Protein AF-0000000076605162 (afdb_homodimer)

Organism: NCBI:txid33932

pLDDT: mean 93.85, std 5.23, range [66.12, 98.81]

Structure (mmCIF, N/CA/C/O backbone):
data_AF-0000000076605162-model_v1
#
loop_
_entity.id
_entity.type
_entity.pdbx_description
1 polymer 'DUF4440 domain-containing protein'
#
loop_
_atom_site.group_PDB
_atom_site.id
_atom_site.type_symbol
_atom_site.label_atom_id
_atom_site.label_alt_id
_atom_site.label_comp_id
_atom_site.label_asym_id
_atom_site.label_entity_id
_atom_site.label_seq_id
_atom_site.pdbx_PDB_ins_code
_atom_site.Cartn_x
_atom_site.Cartn_y
_atom_site.Cartn_z
_atom_site.occupancy
_atom_site.B_iso_or_equiv
_atom_site.auth_seq_id
_atom_site.auth_comp_id
_atom_site.auth_asym_id
_atom_site.auth_atom_id
_atom_site.pdbx_PDB_model_num
ATOM 1 N N . MET A 1 1 ? 22.234 1.135 -16.234 1 66.12 1 MET A N 1
ATOM 2 C CA . MET A 1 1 ? 20.984 1.744 -16.656 1 66.12 1 MET A CA 1
ATOM 3 C C . MET A 1 1 ? 20.219 0.827 -17.609 1 66.12 1 MET A C 1
ATOM 5 O O . MET A 1 1 ? 19.047 0.53 -17.391 1 66.12 1 MET A O 1
ATOM 9 N N . LEU A 1 2 ? 20.922 0.224 -18.578 1 72.12 2 LEU A N 1
ATOM 10 C CA . LEU A 1 2 ? 20.297 -0.665 -19.547 1 72.12 2 LEU A CA 1
ATOM 11 C C . LEU A 1 2 ? 19.875 -1.98 -18.906 1 72.12 2 LEU A C 1
ATOM 13 O O . LEU A 1 2 ? 18.797 -2.492 -19.172 1 72.12 2 LEU A O 1
ATOM 17 N N . GLU A 1 3 ? 20.688 -2.422 -17.984 1 83.38 3 GLU A N 1
ATOM 18 C CA . GLU A 1 3 ? 20.406 -3.684 -17.312 1 83.38 3 GLU A CA 1
ATOM 19 C C . GLU A 1 3 ? 19.156 -3.57 -16.438 1 83.38 3 GLU A C 1
ATOM 21 O O . GLU A 1 3 ? 18.312 -4.469 -16.438 1 83.38 3 GLU A O 1
ATOM 26 N N . LEU A 1 4 ? 19.062 -2.516 -15.734 1 84.25 4 LEU A N 1
ATOM 27 C CA . LEU A 1 4 ? 17.906 -2.311 -14.883 1 84.25 4 LEU A CA 1
ATOM 28 C C . LEU A 1 4 ? 16.641 -2.143 -15.711 1 84.25 4 LEU A C 1
ATOM 30 O O . LEU A 1 4 ? 15.57 -2.625 -15.328 1 84.25 4 LEU A O 1
ATOM 34 N N . GLN A 1 5 ? 16.734 -1.513 -16.828 1 85.94 5 GLN A N 1
ATOM 35 C CA . GLN A 1 5 ? 15.578 -1.338 -17.703 1 85.94 5 GLN A CA 1
ATOM 36 C C . GLN A 1 5 ? 15.117 -2.674 -18.281 1 85.94 5 GLN A C 1
ATOM 38 O O . GLN A 1 5 ? 13.922 -2.93 -18.391 1 85.94 5 GLN A O 1
ATOM 43 N N . ASN A 1 6 ? 16.094 -3.404 -18.688 1 91.94 6 ASN A N 1
ATOM 44 C CA . ASN A 1 6 ? 15.773 -4.734 -19.188 1 91.94 6 ASN A CA 1
ATOM 45 C C . ASN A 1 6 ? 15.125 -5.594 -18.109 1 91.94 6 ASN A C 1
ATOM 47 O O . ASN A 1 6 ? 14.18 -6.34 -18.375 1 91.94 6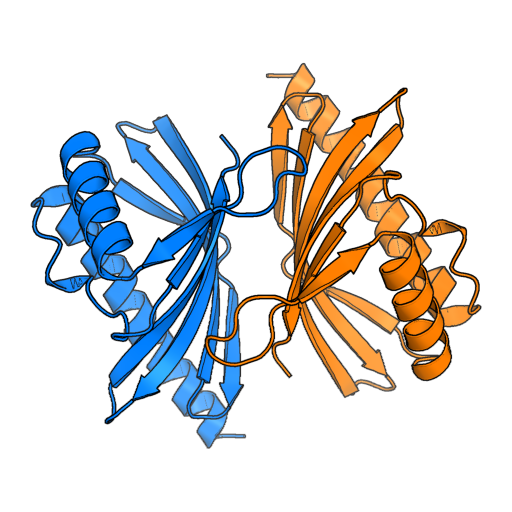 ASN A O 1
ATOM 51 N N . ARG A 1 7 ? 15.664 -5.539 -16.938 1 94.94 7 ARG A N 1
ATOM 52 C CA . ARG A 1 7 ? 15.109 -6.289 -15.812 1 94.94 7 ARG A CA 1
ATOM 53 C C . ARG A 1 7 ? 13.688 -5.84 -15.508 1 94.94 7 ARG A C 1
ATOM 55 O O . ARG A 1 7 ? 12.82 -6.664 -15.195 1 94.94 7 ARG A O 1
ATOM 62 N N . LEU A 1 8 ? 13.453 -4.539 -15.578 1 95.94 8 LEU A N 1
ATOM 63 C CA . LEU A 1 8 ? 12.109 -4.008 -15.375 1 95.94 8 LEU A CA 1
ATOM 64 C C . LEU A 1 8 ? 11.141 -4.562 -16.406 1 95.94 8 LEU A C 1
ATOM 66 O O . LEU A 1 8 ? 10.016 -4.941 -16.078 1 95.94 8 LEU A O 1
ATOM 70 N N . TYR A 1 9 ? 11.562 -4.57 -17.625 1 96.44 9 TYR A N 1
ATOM 71 C CA . TYR A 1 9 ? 10.734 -5.117 -18.703 1 96.44 9 TYR A CA 1
ATOM 72 C C . TYR A 1 9 ? 10.406 -6.582 -18.438 1 96.44 9 TYR A C 1
ATOM 74 O O . TYR A 1 9 ? 9.25 -6.996 -18.562 1 96.44 9 TYR A O 1
ATOM 82 N N . GLU A 1 10 ? 11.398 -7.316 -18.109 1 96.75 10 GLU A N 1
ATOM 83 C CA . GLU A 1 10 ? 11.219 -8.734 -17.828 1 96.75 10 GLU A CA 1
ATOM 84 C C . GLU A 1 10 ? 10.258 -8.953 -16.656 1 96.75 10 GLU A C 1
ATOM 86 O O . GLU A 1 10 ? 9.367 -9.805 -16.734 1 96.75 10 GLU A O 1
ATOM 91 N N . PHE A 1 11 ? 10.469 -8.258 -15.648 1 98.12 11 PHE A N 1
ATOM 92 C CA . PHE A 1 11 ? 9.578 -8.367 -14.492 1 98.12 11 PHE A CA 1
ATOM 93 C C . PHE A 1 11 ? 8.148 -8.008 -14.867 1 98.12 11 PHE A C 1
ATOM 95 O O . PHE A 1 11 ? 7.207 -8.688 -14.469 1 98.12 11 PHE A O 1
ATOM 102 N N . THR A 1 12 ? 7.977 -6.914 -15.578 1 98.25 12 THR A N 1
ATOM 103 C CA . THR A 1 12 ? 6.648 -6.457 -15.977 1 98.25 12 THR A CA 1
ATOM 104 C C . THR A 1 12 ? 5.926 -7.527 -16.781 1 98.25 12 THR A C 1
ATOM 106 O O . THR A 1 12 ? 4.742 -7.793 -16.562 1 98.25 12 THR A O 1
ATOM 109 N N . LYS A 1 13 ? 6.633 -8.117 -17.656 1 97.88 13 LYS A N 1
ATOM 110 C CA . LYS A 1 13 ? 6.055 -9.188 -18.469 1 97.88 13 LYS A CA 1
ATOM 111 C C . LYS A 1 13 ? 5.629 -10.359 -17.594 1 97.88 13 LYS A C 1
ATOM 113 O O . LYS A 1 13 ? 4.531 -10.898 -17.75 1 97.88 13 LYS A O 1
ATOM 118 N N . MET A 1 14 ? 6.527 -10.734 -16.766 1 97.81 14 MET A N 1
ATOM 119 C CA . MET A 1 14 ? 6.219 -11.82 -15.836 1 97.81 14 MET A CA 1
ATOM 120 C C . MET A 1 14 ? 4.988 -11.492 -15 1 97.81 14 MET A C 1
ATOM 122 O O . MET A 1 14 ? 4.109 -12.336 -14.812 1 97.81 14 MET A O 1
ATOM 126 N N . HIS A 1 15 ? 4.93 -10.305 -14.461 1 98.31 15 HIS A N 1
ATOM 127 C CA . HIS A 1 15 ? 3.809 -9.898 -13.617 1 98.31 15 HIS A CA 1
ATOM 128 C C . HIS A 1 15 ? 2.512 -9.859 -14.414 1 98.31 15 HIS A C 1
ATOM 130 O O . HIS A 1 15 ? 1.441 -10.172 -13.891 1 98.31 15 HIS A O 1
ATOM 136 N N . ASP A 1 16 ? 2.568 -9.422 -15.719 1 97.88 16 ASP A N 1
ATOM 137 C CA . ASP A 1 16 ? 1.407 -9.5 -16.594 1 97.88 16 ASP A CA 1
ATOM 138 C C . ASP A 1 16 ? 0.889 -10.938 -16.688 1 97.88 16 ASP A C 1
ATOM 140 O O . ASP A 1 16 ? -0.321 -11.164 -16.641 1 97.88 16 ASP A O 1
ATOM 144 N N . GLU A 1 17 ? 1.786 -11.797 -16.859 1 97.19 17 GLU A N 1
ATOM 145 C CA . GLU A 1 17 ? 1.422 -13.211 -16.906 1 97.19 17 GLU A CA 1
ATOM 146 C C . GLU A 1 17 ? 0.78 -13.672 -15.602 1 97.19 17 GLU A C 1
ATOM 148 O O . GLU A 1 17 ? -0.184 -14.438 -15.617 1 97.19 17 GLU A O 1
ATOM 153 N N . PHE A 1 18 ? 1.33 -13.258 -14.547 1 96.81 18 PHE A N 1
ATOM 154 C CA . PHE A 1 18 ? 0.788 -13.57 -13.227 1 96.81 18 PHE A CA 1
ATOM 155 C C . PHE A 1 18 ? -0.655 -13.094 -13.109 1 96.81 18 PHE A C 1
ATOM 157 O O . PHE A 1 18 ? -1.514 -13.82 -12.602 1 96.81 18 PHE A O 1
ATOM 164 N N . ILE A 1 19 ? -0.969 -11.914 -13.547 1 95.88 19 ILE A N 1
ATOM 165 C CA . ILE A 1 19 ? -2.316 -11.352 -13.539 1 95.88 19 ILE A CA 1
ATOM 166 C C . ILE A 1 19 ? -3.234 -12.211 -14.406 1 95.88 19 ILE A C 1
ATOM 168 O O . ILE A 1 19 ? -4.371 -12.5 -14.023 1 95.88 19 ILE A O 1
ATOM 172 N N . SER A 1 20 ? -2.725 -12.586 -15.562 1 94.94 20 SER A N 1
ATOM 173 C CA . SER A 1 20 ? -3.496 -13.469 -16.422 1 94.94 20 SER A CA 1
ATOM 174 C C . SER A 1 20 ? -3.793 -14.797 -15.742 1 94.94 20 SER A C 1
ATOM 176 O O . SER A 1 20 ? -4.902 -15.328 -15.852 1 94.94 20 SER A O 1
ATOM 178 N N . ASP A 1 21 ? -2.797 -15.328 -15.031 1 94.94 21 ASP A N 1
ATOM 179 C CA . ASP A 1 21 ? -2.963 -16.562 -14.289 1 94.94 21 ASP A CA 1
ATOM 180 C C . ASP A 1 21 ? -4.062 -16.438 -13.242 1 94.94 21 ASP A C 1
ATOM 182 O O . ASP A 1 21 ? -4.801 -17.391 -12.984 1 94.94 21 ASP A O 1
ATOM 186 N N . TRP A 1 22 ? -4.191 -15.312 -12.594 1 93.56 22 TRP A N 1
ATOM 187 C CA . TRP A 1 22 ? -5.25 -15.086 -11.609 1 93.56 22 TRP A CA 1
ATOM 188 C C . TRP A 1 22 ? -6.625 -15.164 -12.258 1 93.56 22 TRP A C 1
ATOM 190 O O . TRP A 1 22 ? -7.562 -15.727 -11.68 1 93.56 22 TRP A O 1
ATOM 200 N N . ASN A 1 23 ? -6.746 -14.594 -13.398 1 91.19 23 ASN A N 1
ATOM 201 C CA . ASN A 1 23 ? -8.016 -14.672 -14.109 1 91.19 23 ASN A CA 1
ATOM 202 C C . ASN A 1 23 ? -8.391 -16.109 -14.438 1 91.19 23 ASN A C 1
ATOM 204 O O . ASN A 1 23 ? -9.547 -16.5 -14.32 1 91.19 23 ASN A O 1
ATOM 208 N N . ASP A 1 24 ? -7.438 -16.828 -14.875 1 92.44 24 ASP A N 1
ATOM 209 C CA . ASP A 1 24 ? -7.66 -18.25 -15.141 1 92.44 24 ASP A CA 1
ATOM 210 C C . ASP A 1 24 ? -8.086 -18.984 -13.875 1 92.44 24 ASP A C 1
ATOM 212 O O . ASP A 1 24 ? -8.984 -19.828 -13.906 1 92.44 24 ASP A O 1
ATOM 216 N N . ALA A 1 25 ? -7.43 -18.719 -12.75 1 92.44 25 ALA A N 1
ATOM 217 C CA . ALA A 1 25 ? -7.758 -19.328 -11.469 1 92.44 25 ALA A CA 1
ATOM 218 C C . ALA A 1 25 ? -9.195 -19.016 -11.062 1 92.44 25 ALA A C 1
ATOM 220 O O . ALA A 1 25 ? -9.914 -19.906 -10.594 1 92.44 25 ALA A O 1
ATOM 221 N N . MET A 1 26 ? -9.633 -17.766 -11.258 1 90.94 26 MET A N 1
ATOM 222 C CA . MET A 1 26 ? -10.977 -17.328 -10.891 1 90.94 26 MET A CA 1
ATOM 223 C C . MET A 1 26 ? -12.023 -18.047 -11.727 1 90.94 26 MET A C 1
ATOM 225 O O . MET A 1 26 ? -13.141 -18.281 -11.258 1 90.94 26 MET A O 1
ATOM 229 N N . SER A 1 27 ? -11.672 -18.406 -12.953 1 89.56 27 SER A N 1
ATOM 230 C CA . SER A 1 27 ? -12.617 -19.047 -13.859 1 89.56 27 SER A CA 1
ATOM 231 C C . SER A 1 27 ? -12.656 -20.547 -13.641 1 89.56 27 SER A C 1
ATOM 233 O O . SER A 1 27 ? -13.727 -21.172 -13.719 1 89.56 27 SER A O 1
ATOM 235 N N . SER A 1 28 ? -11.594 -21.156 -13.328 1 89.5 28 SER A N 1
ATOM 236 C CA . SER A 1 28 ? -11.492 -22.609 -13.297 1 89.5 28 SER A CA 1
ATOM 237 C C . SER A 1 28 ? -11.586 -23.141 -11.867 1 89.5 28 SER A C 1
ATOM 239 O O . SER A 1 28 ? -11.859 -24.328 -11.648 1 89.5 28 SER A O 1
ATOM 241 N N . GLY A 1 29 ? -11.172 -22.312 -10.93 1 89.12 29 GLY A N 1
ATOM 242 C CA . GLY A 1 29 ? -11.078 -22.734 -9.539 1 89.12 29 GLY A CA 1
ATOM 243 C C . GLY A 1 29 ? -9.727 -23.328 -9.188 1 89.12 29 GLY A C 1
ATOM 244 O O . GLY A 1 29 ? -9.438 -23.578 -8.016 1 89.12 29 GLY A O 1
ATOM 245 N N . ASP A 1 30 ? -8.867 -23.516 -10.156 1 90.81 30 ASP A N 1
ATOM 246 C CA . ASP A 1 30 ? -7.527 -24.062 -9.945 1 90.81 30 ASP A CA 1
ATOM 247 C C . ASP A 1 30 ? -6.527 -22.969 -9.625 1 90.81 30 ASP A C 1
ATOM 249 O O . ASP A 1 30 ? -6.199 -22.141 -10.484 1 90.81 30 ASP A O 1
ATOM 253 N N . THR A 1 31 ? -5.961 -22.984 -8.406 1 91.31 31 THR A N 1
ATOM 254 C CA . THR A 1 31 ? -5.098 -21.891 -7.961 1 91.31 31 THR A CA 1
ATOM 255 C C . THR A 1 31 ? -3.627 -22.281 -8.094 1 91.31 31 THR A C 1
ATOM 257 O O . THR A 1 31 ? -2.742 -21.547 -7.648 1 91.31 31 THR A O 1
ATOM 260 N N . SER A 1 32 ? -3.266 -23.359 -8.734 1 91 32 SER A N 1
ATOM 261 C CA . SER A 1 32 ? -1.9 -23.875 -8.789 1 91 32 SER A CA 1
ATOM 262 C C . SER A 1 32 ? -0.963 -22.891 -9.469 1 91 32 SER A C 1
ATOM 264 O O . SER A 1 32 ? 0.176 -22.703 -9.039 1 91 32 SER A O 1
ATOM 266 N N . SER A 1 33 ? -1.415 -22.219 -10.445 1 90.88 33 SER A N 1
ATOM 267 C CA . SER A 1 33 ? -0.576 -21.344 -11.266 1 90.88 33 SER A CA 1
ATOM 268 C C . SER A 1 33 ? -0.268 -20.031 -10.555 1 90.88 33 SER A C 1
ATOM 270 O O . SER A 1 33 ? 0.628 -19.297 -10.961 1 90.88 33 SER A O 1
ATOM 272 N N . VAL A 1 34 ? -1.012 -19.703 -9.469 1 92.75 34 VAL A N 1
ATOM 273 C CA . VAL A 1 34 ? -0.813 -18.406 -8.812 1 92.75 34 VAL A CA 1
ATOM 274 C C . VAL A 1 34 ? -0.052 -18.609 -7.504 1 92.75 34 VAL A C 1
ATOM 276 O O . VAL A 1 34 ? 0.24 -17.641 -6.801 1 92.75 34 VAL A O 1
ATOM 279 N N . ASP A 1 35 ? 0.261 -19.859 -7.234 1 94.12 35 ASP A N 1
ATOM 280 C CA . ASP A 1 35 ? 1.135 -20.141 -6.094 1 94.12 35 ASP A CA 1
ATOM 281 C C . ASP A 1 35 ? 2.588 -19.797 -6.426 1 94.12 35 ASP A C 1
ATOM 283 O O . ASP A 1 35 ? 3.357 -20.672 -6.828 1 94.12 35 ASP A O 1
ATOM 287 N N . ARG A 1 36 ? 2.936 -18.562 -6.156 1 95.56 36 ARG A N 1
ATOM 288 C CA . ARG A 1 36 ? 4.289 -18.062 -6.395 1 95.56 36 ARG A CA 1
ATOM 289 C C . ARG A 1 36 ? 4.879 -17.453 -5.125 1 95.56 36 ARG A C 1
ATOM 291 O O . ARG A 1 36 ? 5.551 -16.422 -5.18 1 95.56 36 ARG A O 1
ATOM 298 N N . MET A 1 37 ? 4.594 -18.016 -4.047 1 96.62 37 MET A N 1
ATOM 299 C CA . MET A 1 37 ? 5.047 -17.516 -2.752 1 96.62 37 MET A CA 1
ATOM 300 C C . MET A 1 37 ? 6.246 -18.312 -2.248 1 96.62 37 MET A C 1
ATOM 302 O O . MET A 1 37 ? 6.32 -19.516 -2.447 1 96.62 37 MET A O 1
ATOM 306 N N . THR A 1 38 ? 7.164 -17.625 -1.597 1 97.19 38 THR A N 1
ATOM 307 C CA . THR A 1 38 ? 8.242 -18.328 -0.909 1 97.19 38 THR A CA 1
ATOM 308 C C . THR A 1 38 ? 7.715 -19.078 0.301 1 97.19 38 THR A C 1
ATOM 310 O O . THR A 1 38 ? 6.594 -18.844 0.752 1 97.19 38 THR A O 1
ATOM 313 N N . GLU A 1 39 ? 8.5 -20 0.785 1 95.69 39 GLU A N 1
ATOM 314 C CA . GLU A 1 39 ? 8.062 -20.812 1.919 1 95.69 39 GLU A CA 1
ATOM 315 C C . GLU A 1 39 ? 7.852 -19.953 3.162 1 95.69 39 GLU A C 1
ATOM 317 O O . GLU A 1 39 ? 6.965 -20.234 3.971 1 95.69 39 GLU A O 1
ATOM 322 N N . ASP A 1 40 ? 8.688 -18.938 3.342 1 96.12 40 ASP A N 1
ATOM 323 C CA . ASP A 1 40 ? 8.609 -18.078 4.512 1 96.12 40 ASP A CA 1
ATOM 324 C C . ASP A 1 40 ? 7.738 -16.844 4.227 1 96.12 40 ASP A C 1
ATOM 326 O O . ASP A 1 40 ? 7.746 -15.883 4.996 1 96.12 40 ASP A O 1
ATOM 330 N N . TYR A 1 41 ? 7.031 -16.906 3.104 1 97 41 TYR A N 1
ATOM 331 C CA . TYR A 1 41 ? 6.066 -15.867 2.746 1 97 41 TYR A CA 1
ATOM 332 C C . TYR A 1 41 ? 5.105 -15.594 3.898 1 97 41 TYR A C 1
ATOM 334 O O . TYR A 1 41 ? 4.691 -16.516 4.598 1 97 41 TYR A O 1
ATOM 342 N N . TYR A 1 42 ? 4.707 -14.258 4.02 1 97.88 42 TYR A N 1
ATOM 343 C CA . TYR A 1 42 ? 3.523 -13.938 4.812 1 97.88 42 TYR A CA 1
ATOM 344 C C . TYR A 1 42 ? 2.768 -12.758 4.211 1 97.88 42 TYR A C 1
ATOM 346 O O . TYR A 1 42 ? 3.314 -12.016 3.395 1 97.88 42 TYR A O 1
ATOM 354 N N . VAL A 1 43 ? 1.574 -12.68 4.594 1 97.56 43 VAL A N 1
ATOM 355 C CA . VAL A 1 43 ? 0.781 -11.508 4.246 1 97.56 43 VAL A CA 1
ATOM 356 C C . VAL A 1 43 ? 0.349 -10.781 5.516 1 97.56 43 VAL A C 1
ATOM 358 O O . VAL A 1 43 ? -0.047 -11.414 6.496 1 97.56 43 VAL A O 1
ATOM 361 N N . ALA A 1 44 ? 0.597 -9.484 5.582 1 97.75 44 ALA A N 1
ATOM 362 C CA . ALA A 1 44 ? 0.021 -8.609 6.598 1 97.75 44 ALA A CA 1
ATOM 363 C C . ALA A 1 44 ? -1.34 -8.078 6.156 1 97.75 44 ALA A C 1
ATOM 365 O O . ALA A 1 44 ? -1.428 -7.281 5.219 1 97.75 44 ALA A O 1
ATOM 366 N N . PHE A 1 45 ? -2.35 -8.523 6.848 1 97.19 45 PHE A N 1
ATOM 367 C CA . PHE A 1 45 ? -3.719 -8.156 6.508 1 97.19 45 PHE A CA 1
ATOM 368 C C . PHE A 1 45 ? -4.254 -7.113 7.48 1 97.19 45 PHE A C 1
ATOM 370 O O . PHE A 1 45 ? -4.473 -7.406 8.656 1 97.19 45 PHE A O 1
ATOM 377 N N . PHE A 1 46 ? -4.469 -5.914 6.828 1 96.56 46 PHE A N 1
ATOM 378 C CA . PHE A 1 46 ? -4.977 -4.82 7.652 1 96.56 46 PHE A CA 1
ATOM 379 C C . PHE A 1 46 ? -6.492 -4.734 7.562 1 96.56 46 PHE A C 1
ATOM 381 O O . PHE A 1 46 ? -7.074 -5.012 6.512 1 96.56 46 PHE A O 1
ATOM 388 N N . ASN A 1 47 ? -7.121 -4.531 8.656 1 86.81 47 ASN A N 1
ATOM 389 C CA . ASN A 1 47 ? -8.555 -4.25 8.688 1 86.81 47 ASN A CA 1
ATOM 390 C C . ASN A 1 47 ? -8.828 -2.768 8.914 1 86.81 47 ASN A C 1
ATOM 392 O O . ASN A 1 47 ? -7.902 -1.981 9.117 1 86.81 47 ASN A O 1
ATOM 396 N N . SER A 1 48 ? -10.078 -2.424 8.758 1 79.19 48 SER A N 1
ATOM 397 C CA . SER A 1 48 ? -10.422 -1.02 8.969 1 79.19 48 SER A CA 1
ATOM 398 C C . SER A 1 48 ? -10.094 -0.579 10.391 1 79.19 48 SER A C 1
ATOM 400 O O . SER A 1 48 ? -10.008 -1.409 11.297 1 79.19 48 SER A O 1
ATOM 402 N N . GLY A 1 49 ? -9.734 0.667 10.492 1 81.88 49 GLY A N 1
ATOM 403 C CA . GLY A 1 49 ? -9.43 1.226 11.797 1 81.88 49 GLY A CA 1
ATOM 404 C C . GLY A 1 49 ? -7.953 1.187 12.141 1 81.88 49 GLY A C 1
ATOM 405 O O . GLY A 1 49 ? -7.102 1.331 11.258 1 81.88 49 GLY A O 1
ATOM 406 N N . ASN A 1 50 ? -7.633 1.093 13.422 1 84.44 50 ASN A N 1
ATOM 407 C CA . ASN A 1 50 ? -6.23 1.17 13.82 1 84.44 50 ASN A CA 1
ATOM 408 C C . ASN A 1 50 ? -5.758 -0.134 14.453 1 84.44 50 ASN A C 1
ATOM 410 O O . ASN A 1 50 ? -4.785 -0.142 15.211 1 84.44 50 ASN A O 1
ATOM 414 N N . ASP A 1 51 ? -6.418 -1.196 14.125 1 91.69 51 ASP A N 1
ATOM 415 C CA . ASP A 1 51 ? -5.91 -2.484 14.586 1 91.69 51 ASP A CA 1
ATOM 416 C C . ASP A 1 51 ? -4.633 -2.871 13.852 1 91.69 51 ASP A C 1
ATOM 418 O O . ASP A 1 51 ? -4.492 -2.596 12.656 1 91.69 51 ASP A O 1
ATOM 422 N N . LYS A 1 52 ? -3.713 -3.482 14.656 1 95.44 52 LYS A N 1
ATOM 423 C CA . LYS A 1 52 ? -2.541 -4.051 14 1 95.44 52 LYS A CA 1
ATOM 424 C C . LYS A 1 52 ? -2.934 -5.195 13.07 1 95.44 52 LYS A C 1
ATOM 426 O O . LYS A 1 52 ? -3.961 -5.844 13.273 1 95.44 52 LYS A O 1
ATOM 431 N N . PRO A 1 53 ? -2.115 -5.379 12.07 1 96.56 53 PRO A N 1
ATOM 432 C CA . PRO A 1 53 ? -2.496 -6.387 11.086 1 96.56 53 PRO A CA 1
ATOM 433 C C . PRO A 1 53 ? -2.461 -7.809 11.648 1 96.56 53 PRO A C 1
ATOM 435 O O . PRO A 1 53 ? -1.694 -8.094 12.57 1 96.56 53 PRO A O 1
ATOM 438 N N . THR A 1 54 ? -3.34 -8.664 11.062 1 96.81 54 THR A N 1
ATOM 439 C CA . THR A 1 54 ? -3.199 -10.109 11.211 1 96.81 54 THR A CA 1
ATOM 440 C C . THR A 1 54 ? -2.213 -10.664 10.188 1 96.81 54 THR A C 1
ATOM 442 O O . THR A 1 54 ? -2.236 -10.273 9.016 1 96.81 54 THR A O 1
ATOM 445 N N . PHE A 1 55 ? -1.381 -11.523 10.664 1 97.56 55 PHE A N 1
ATOM 446 C CA . PHE A 1 55 ? -0.418 -12.148 9.766 1 97.56 55 PHE A CA 1
ATOM 447 C C . PHE A 1 55 ? -0.853 -13.562 9.406 1 97.56 55 PHE A C 1
ATOM 449 O O . PHE A 1 55 ? -1.233 -14.344 10.281 1 97.56 55 PHE A O 1
ATOM 456 N N . PHE A 1 56 ? -0.824 -13.844 8.125 1 97.69 56 PHE A N 1
ATOM 457 C CA . PHE A 1 56 ? -1.104 -15.195 7.656 1 97.69 56 PHE A CA 1
ATOM 458 C C . PHE A 1 56 ? 0.122 -15.797 6.984 1 97.69 56 PHE A C 1
ATOM 460 O O . PHE A 1 56 ? 0.814 -15.125 6.219 1 97.69 56 PHE A O 1
ATOM 467 N N . THR A 1 57 ? 0.338 -17.062 7.293 1 97.69 57 THR A N 1
ATOM 468 C CA . THR A 1 57 ? 1.425 -17.797 6.664 1 97.69 57 THR A CA 1
ATOM 469 C C . THR A 1 57 ? 1.068 -18.172 5.227 1 97.69 57 THR A C 1
ATOM 471 O O . THR A 1 57 ? -0.068 -17.969 4.793 1 97.69 57 THR A O 1
ATOM 474 N N . LYS A 1 58 ? 2.137 -18.672 4.539 1 97.12 58 LYS A N 1
ATOM 475 C CA . LYS A 1 58 ? 1.901 -19.172 3.188 1 97.12 58 LYS A CA 1
ATOM 476 C C . LYS A 1 58 ? 0.731 -20.141 3.154 1 97.12 58 LYS A C 1
ATOM 478 O O . LYS A 1 58 ? -0.191 -20 2.35 1 97.12 58 LYS A O 1
ATOM 483 N N . LYS A 1 59 ? 0.757 -21.141 3.988 1 96.56 59 LYS A N 1
ATOM 484 C CA . LYS A 1 59 ? -0.276 -22.172 4.008 1 96.56 59 LYS A CA 1
ATOM 485 C C . LYS A 1 59 ? -1.655 -21.562 4.246 1 96.56 59 LYS A C 1
ATOM 487 O O . LYS A 1 59 ? -2.617 -21.891 3.555 1 96.56 59 LYS A O 1
ATOM 492 N N . GLU A 1 60 ? -1.746 -20.672 5.203 1 96.75 60 GLU A N 1
ATOM 493 C CA . GLU A 1 60 ? -3.012 -20.016 5.516 1 96.75 60 GLU A CA 1
ATOM 494 C C . GLU A 1 60 ? -3.49 -19.156 4.355 1 96.75 60 GLU A C 1
ATOM 496 O O . GLU A 1 60 ? -4.684 -19.109 4.055 1 96.75 60 GLU A O 1
ATOM 501 N N . ALA A 1 61 ? -2.568 -18.484 3.76 1 95.25 61 ALA A N 1
ATOM 502 C CA . ALA A 1 61 ? -2.902 -17.625 2.619 1 95.25 61 ALA A CA 1
ATOM 503 C C . ALA A 1 61 ? -3.416 -18.469 1.446 1 95.25 61 ALA A C 1
ATOM 505 O O . ALA A 1 61 ? -4.387 -18.078 0.789 1 95.25 61 ALA A O 1
ATOM 506 N N . LEU A 1 62 ? -2.723 -19.547 1.162 1 94.81 62 LEU A N 1
ATOM 507 C CA . LEU A 1 62 ? -3.154 -20.438 0.088 1 94.81 62 LEU A CA 1
ATOM 508 C C . LEU A 1 62 ? -4.566 -20.953 0.344 1 94.81 62 LEU A C 1
ATOM 510 O O . LEU A 1 62 ? -5.402 -20.969 -0.561 1 94.81 62 LEU A O 1
ATOM 514 N N . ASN A 1 63 ? -4.82 -21.344 1.558 1 94.5 63 ASN A N 1
ATOM 515 C CA . ASN A 1 63 ? -6.156 -21.797 1.927 1 94.5 63 ASN A CA 1
ATOM 516 C C . ASN A 1 63 ? -7.195 -20.688 1.729 1 94.5 63 ASN A C 1
ATOM 518 O O . ASN A 1 63 ? -8.273 -20.938 1.188 1 94.5 63 ASN A O 1
ATOM 522 N N . GLY A 1 64 ? -6.863 -19.5 2.236 1 92.31 64 GLY A N 1
ATOM 523 C CA . GLY A 1 64 ? -7.754 -18.359 2.049 1 92.31 64 GLY A CA 1
ATOM 524 C C . GLY A 1 64 ? -8.016 -18.047 0.589 1 92.31 64 GLY A C 1
ATOM 525 O O . GLY A 1 64 ? -9.148 -17.734 0.211 1 92.31 64 GLY A O 1
ATOM 526 N N . MET A 1 65 ? -6.973 -18.109 -0.185 1 90.69 65 MET A N 1
ATOM 527 C CA . MET A 1 65 ? -7.082 -17.875 -1.62 1 90.69 65 MET A CA 1
ATOM 528 C C . MET A 1 65 ? -8 -18.891 -2.277 1 90.69 65 MET A C 1
ATOM 530 O O . MET A 1 65 ? -8.875 -18.531 -3.066 1 90.69 65 MET A O 1
ATOM 534 N N . GLU A 1 66 ? -7.781 -20.109 -1.969 1 91.62 66 GLU A N 1
ATOM 535 C CA . GLU A 1 66 ? -8.609 -21.172 -2.531 1 91.62 66 GLU A CA 1
ATOM 536 C C . GLU A 1 66 ? -10.078 -20.984 -2.168 1 91.62 66 GLU A C 1
ATOM 538 O O . GLU A 1 66 ? -10.953 -21.125 -3.023 1 91.62 66 GLU A O 1
ATOM 543 N N . GLN A 1 67 ? -10.32 -20.672 -0.954 1 90.56 67 GLN A N 1
ATOM 544 C CA . GLN A 1 67 ? -11.68 -20.422 -0.496 1 90.56 67 GLN A CA 1
ATOM 545 C C . GLN A 1 67 ? -12.297 -19.234 -1.217 1 90.56 67 GLN A C 1
ATOM 547 O O . GLN A 1 67 ? -13.461 -19.281 -1.624 1 90.56 67 GLN A O 1
ATOM 552 N N . SER A 1 68 ? -11.516 -18.172 -1.355 1 88.44 68 SER A N 1
ATOM 553 C CA . SER A 1 68 ? -11.992 -16.969 -2.027 1 88.44 68 SER A CA 1
ATOM 554 C C . SER A 1 68 ? -12.344 -17.25 -3.484 1 88.44 68 SER A C 1
ATOM 556 O O . SER A 1 68 ? -13.398 -16.828 -3.967 1 88.44 68 SER A O 1
ATOM 558 N N . VAL A 1 69 ? -11.492 -17.953 -4.129 1 89.69 69 VAL A N 1
ATOM 559 C CA . VAL A 1 69 ? -11.703 -18.281 -5.535 1 89.69 69 VAL A CA 1
ATOM 560 C C . VAL A 1 69 ? -12.969 -19.125 -5.68 1 89.69 69 VAL A C 1
ATOM 562 O O . VAL A 1 69 ? -13.766 -18.906 -6.594 1 89.69 69 VAL A O 1
ATOM 565 N N . LYS A 1 70 ? -13.18 -20.062 -4.762 1 87.88 70 LYS A N 1
ATOM 566 C CA . LYS A 1 70 ? -14.375 -20.891 -4.797 1 87.88 70 LYS A CA 1
ATOM 567 C C . LYS A 1 70 ? -15.625 -20.078 -4.523 1 87.88 70 LYS A C 1
ATOM 569 O O . LYS A 1 70 ? -16.672 -20.281 -5.152 1 87.88 70 LYS A O 1
ATOM 574 N N . HIS A 1 71 ? -15.5 -19.109 -3.613 1 88.06 71 HIS A N 1
ATOM 575 C CA . HIS A 1 71 ? -16.625 -18.281 -3.236 1 88.06 71 HIS A CA 1
ATOM 576 C C . HIS A 1 71 ? -17.016 -17.328 -4.367 1 88.06 71 HIS A C 1
ATOM 578 O O . HIS A 1 71 ? -18.188 -17.016 -4.551 1 88.06 71 HIS A O 1
ATOM 584 N N . PHE A 1 72 ? -16.016 -16.875 -5.121 1 87.56 72 PHE A N 1
ATOM 585 C CA . PHE A 1 72 ? -16.234 -15.867 -6.148 1 87.56 72 PHE A CA 1
ATOM 586 C C . PHE A 1 72 ? -16.125 -16.484 -7.539 1 87.56 72 PHE A C 1
ATOM 588 O O . PHE A 1 72 ? -15.672 -15.828 -8.477 1 87.56 72 PHE A O 1
ATOM 595 N N . ILE A 1 73 ? -16.484 -17.797 -7.547 1 83.38 73 ILE A N 1
ATOM 596 C CA . ILE A 1 73 ? -16.391 -18.453 -8.844 1 83.38 73 ILE A CA 1
ATOM 597 C C . ILE A 1 73 ? -17.219 -17.688 -9.875 1 83.38 73 ILE A C 1
ATOM 599 O O . ILE A 1 73 ? -18.344 -17.281 -9.594 1 83.38 73 ILE A O 1
ATOM 603 N N . GLY A 1 74 ? -16.625 -17.422 -10.992 1 84.38 74 GLY A N 1
ATOM 604 C CA . GLY A 1 74 ? -17.281 -16.688 -12.062 1 84.38 74 GLY A CA 1
ATOM 605 C C . GLY A 1 74 ? -17.016 -15.203 -12.039 1 84.38 74 GLY A C 1
ATOM 606 O O . GLY A 1 74 ? -17.312 -14.492 -13 1 84.38 74 GLY A O 1
ATOM 607 N N . ALA A 1 75 ? -16.469 -14.758 -10.891 1 90.38 75 ALA A N 1
ATOM 608 C CA . ALA A 1 75 ? -16.047 -13.367 -10.836 1 90.38 75 ALA A CA 1
ATOM 609 C C . ALA A 1 75 ? -14.688 -13.18 -11.508 1 90.38 75 ALA A C 1
ATOM 611 O O . ALA A 1 75 ? -14.062 -14.156 -11.938 1 90.38 75 ALA A O 1
ATOM 612 N N . ASN A 1 76 ? -14.359 -11.969 -11.711 1 91.5 76 ASN A N 1
ATOM 613 C CA . ASN A 1 76 ? -13.055 -11.625 -12.25 1 91.5 76 ASN A CA 1
ATOM 614 C C . ASN A 1 76 ? -12.273 -10.719 -11.305 1 91.5 76 ASN A C 1
ATOM 616 O O . ASN A 1 76 ? -12.867 -9.945 -10.555 1 91.5 76 ASN A O 1
ATOM 620 N N . LYS A 1 77 ? -10.992 -10.883 -11.383 1 92.88 77 LYS A N 1
ATOM 621 C CA . LYS A 1 77 ? -10.109 -9.961 -10.664 1 92.88 77 LYS A CA 1
ATOM 622 C C . LYS A 1 77 ? -9.578 -8.875 -11.602 1 92.88 77 LYS A C 1
ATOM 624 O O . LYS A 1 77 ? -9.125 -9.172 -12.703 1 92.88 77 LYS A O 1
ATOM 629 N N . ARG A 1 78 ? -9.727 -7.664 -11.172 1 94.31 78 ARG A N 1
ATOM 630 C CA . ARG A 1 78 ? -9.141 -6.535 -11.883 1 94.31 78 ARG A CA 1
ATOM 631 C C . ARG A 1 78 ? -8.031 -5.887 -11.062 1 94.31 78 ARG A C 1
ATOM 633 O O . ARG A 1 78 ? -8.148 -5.754 -9.844 1 94.31 78 ARG A O 1
ATOM 640 N N . PHE A 1 79 ? -7.051 -5.559 -11.719 1 96.62 79 PHE A N 1
ATOM 641 C CA . PHE A 1 79 ? -5.895 -4.898 -11.117 1 96.62 79 P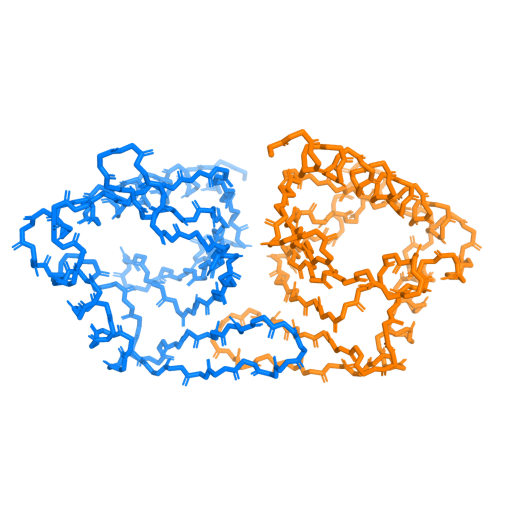HE A CA 1
ATOM 642 C C . PHE A 1 79 ? -5.719 -3.498 -11.688 1 96.62 79 PHE A C 1
ATOM 644 O O . PHE A 1 79 ? -5.344 -3.338 -12.852 1 96.62 79 PHE A O 1
ATOM 651 N N . GLU A 1 80 ? -6.023 -2.467 -10.898 1 97.5 80 GLU A N 1
ATOM 652 C CA . GLU A 1 80 ? -6.008 -1.081 -11.352 1 97.5 80 GLU A CA 1
ATOM 653 C C . GLU A 1 80 ? -4.914 -0.281 -10.656 1 97.5 80 GLU A C 1
ATOM 655 O O . GLU A 1 80 ? -4.449 -0.665 -9.578 1 97.5 80 GLU A O 1
ATOM 660 N N . ASN A 1 81 ? -4.477 0.789 -11.281 1 98.44 81 ASN A N 1
ATOM 661 C CA . ASN A 1 81 ? -3.525 1.736 -10.703 1 98.44 81 ASN A CA 1
ATOM 662 C C . ASN A 1 81 ? -2.215 1.054 -10.328 1 98.44 81 ASN A C 1
ATOM 664 O O . ASN A 1 81 ? -1.676 1.296 -9.242 1 98.44 81 ASN A O 1
ATOM 668 N N . ARG A 1 82 ? -1.755 0.17 -11.164 1 98.69 82 ARG A N 1
ATOM 669 C CA . ARG A 1 82 ? -0.566 -0.634 -10.898 1 98.69 82 ARG A CA 1
ATOM 670 C C . ARG A 1 82 ? 0.698 0.215 -10.977 1 98.69 82 ARG A C 1
ATOM 672 O O . ARG A 1 82 ? 0.864 1.005 -11.914 1 98.69 82 ARG A O 1
ATOM 679 N N . VAL A 1 83 ? 1.527 0.127 -9.969 1 98.56 83 VAL A N 1
ATOM 680 C CA . VAL A 1 83 ? 2.838 0.766 -9.922 1 98.56 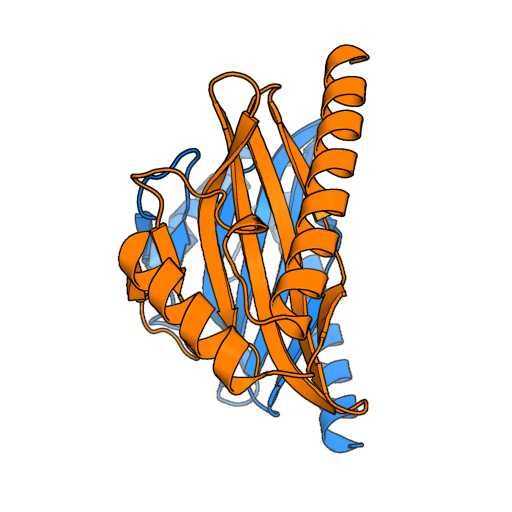83 VAL A CA 1
ATOM 681 C C . VAL A 1 83 ? 3.912 -0.281 -9.633 1 98.56 83 VAL A C 1
ATOM 683 O O . VAL A 1 83 ? 3.846 -0.992 -8.633 1 98.56 83 VAL A O 1
ATOM 686 N N . ILE A 1 84 ? 4.859 -0.397 -10.531 1 98.44 84 ILE A N 1
ATOM 687 C CA . ILE A 1 84 ? 5.957 -1.348 -10.383 1 98.44 84 ILE A CA 1
ATOM 688 C C . ILE A 1 84 ? 7.27 -0.593 -10.18 1 98.44 84 ILE A C 1
ATOM 690 O O . ILE A 1 84 ? 7.594 0.315 -10.953 1 98.44 84 ILE A O 1
ATOM 694 N N . ARG A 1 85 ? 8.023 -0.976 -9.148 1 97.25 85 ARG A N 1
ATOM 695 C CA . ARG A 1 85 ? 9.359 -0.426 -8.914 1 97.25 85 ARG A CA 1
ATOM 696 C C . ARG A 1 85 ? 10.367 -1.535 -8.625 1 97.25 85 ARG A C 1
ATOM 698 O O . ARG A 1 85 ? 10.086 -2.453 -7.852 1 97.25 85 ARG A O 1
ATOM 705 N N . LEU A 1 86 ? 11.5 -1.402 -9.281 1 96 86 LEU A N 1
ATOM 706 C CA . LEU A 1 86 ? 12.602 -2.289 -8.93 1 96 86 LEU A CA 1
ATOM 707 C C . LEU A 1 86 ? 13.406 -1.715 -7.766 1 96 86 LEU A C 1
ATOM 709 O O . LEU A 1 86 ? 13.75 -0.53 -7.766 1 96 86 LEU A O 1
ATOM 713 N N . ARG A 1 87 ? 13.633 -2.559 -6.711 1 94.12 87 ARG A N 1
ATOM 714 C CA . ARG A 1 87 ? 14.617 -2.195 -5.695 1 94.12 87 ARG A CA 1
ATOM 715 C C . ARG A 1 87 ? 16.047 -2.381 -6.223 1 94.12 87 ARG A C 1
ATOM 717 O O . ARG A 1 87 ? 16.922 -1.578 -5.926 1 94.12 87 ARG A O 1
ATOM 724 N N . ASN A 1 88 ? 16.281 -3.396 -6.867 1 93.62 88 ASN A N 1
ATOM 725 C CA . ASN A 1 88 ? 17.516 -3.799 -7.559 1 93.62 88 ASN A CA 1
ATOM 726 C C . ASN A 1 88 ? 17.234 -4.875 -8.602 1 93.62 88 ASN A C 1
ATOM 728 O O . ASN A 1 88 ? 16.094 -5.078 -9 1 93.62 88 ASN A O 1
ATOM 732 N N . ASN A 1 89 ? 18.25 -5.504 -9.062 1 94.31 89 ASN A N 1
ATOM 733 C CA . ASN A 1 89 ? 18.078 -6.465 -10.148 1 94.31 89 ASN A CA 1
ATOM 734 C C . ASN A 1 89 ? 17.391 -7.734 -9.672 1 94.31 89 ASN A C 1
ATOM 736 O O . ASN A 1 89 ? 16.969 -8.562 -10.484 1 94.31 89 ASN A O 1
ATOM 740 N N . GLU A 1 90 ? 17.188 -7.848 -8.375 1 95.44 90 GLU A N 1
ATOM 741 C CA . GLU A 1 90 ? 16.672 -9.117 -7.875 1 95.44 90 GLU A CA 1
ATOM 742 C C . GLU A 1 90 ? 15.461 -8.898 -6.961 1 95.44 90 GLU A C 1
ATOM 744 O O . GLU A 1 90 ? 14.992 -9.836 -6.316 1 95.44 90 GLU A O 1
ATOM 749 N N . ALA A 1 91 ? 15.039 -7.73 -6.836 1 96.12 91 ALA A N 1
ATOM 750 C CA . ALA A 1 91 ? 13.922 -7.426 -5.949 1 96.12 91 ALA A CA 1
ATOM 751 C C . ALA A 1 91 ? 13.023 -6.348 -6.551 1 96.12 91 ALA A C 1
ATOM 753 O O . ALA A 1 91 ? 13.508 -5.379 -7.141 1 96.12 91 ALA A O 1
ATOM 754 N N . ALA A 1 92 ? 11.703 -6.547 -6.453 1 97.06 92 ALA A N 1
ATOM 755 C CA . ALA A 1 92 ? 10.711 -5.598 -6.957 1 97.06 92 ALA A CA 1
ATOM 756 C C . ALA A 1 92 ? 9.555 -5.434 -5.973 1 97.06 92 ALA A C 1
ATOM 758 O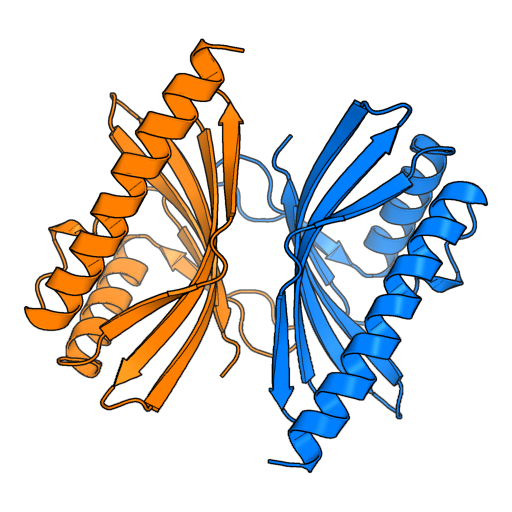 O . ALA A 1 92 ? 9.289 -6.328 -5.168 1 97.06 92 ALA A O 1
ATOM 759 N N . VAL A 1 93 ? 9.008 -4.305 -5.957 1 97.75 93 VAL A N 1
ATOM 760 C CA . VAL A 1 93 ? 7.793 -4.016 -5.203 1 97.75 93 VAL A CA 1
ATOM 761 C C . VAL A 1 93 ? 6.695 -3.545 -6.152 1 97.75 93 VAL A C 1
ATOM 763 O O . VAL A 1 93 ? 6.957 -2.785 -7.086 1 97.75 93 VAL A O 1
ATOM 766 N N . VAL A 1 94 ? 5.457 -4.039 -5.945 1 98.5 94 VAL A N 1
ATOM 767 C CA . VAL A 1 94 ? 4.328 -3.725 -6.816 1 98.5 94 VAL A CA 1
ATOM 768 C C . VAL A 1 94 ? 3.143 -3.25 -5.977 1 98.5 94 VAL A C 1
ATOM 770 O O . VAL A 1 94 ? 2.799 -3.873 -4.969 1 98.5 94 VAL A O 1
ATOM 773 N N . PHE A 1 95 ? 2.588 -2.146 -6.328 1 98.81 95 PHE A N 1
ATOM 774 C CA . PHE A 1 95 ? 1.283 -1.741 -5.816 1 98.81 95 PHE A CA 1
ATOM 775 C C . PHE A 1 95 ? 0.205 -1.916 -6.879 1 98.81 95 PHE A C 1
ATOM 777 O O . PHE A 1 95 ? 0.437 -1.637 -8.055 1 98.81 95 PHE A O 1
ATOM 784 N N . TYR A 1 96 ? -0.95 -2.332 -6.406 1 98.69 96 TYR A N 1
ATOM 785 C CA . TYR A 1 96 ? -2.145 -2.207 -7.234 1 98.69 96 TYR A CA 1
ATOM 786 C C . TYR A 1 96 ? -3.402 -2.178 -6.375 1 98.69 96 TYR A C 1
ATOM 788 O O . TYR A 1 96 ? -3.371 -2.566 -5.203 1 98.69 96 TYR A O 1
ATOM 796 N N . GLU A 1 97 ? -4.387 -1.626 -6.977 1 98.19 97 GLU A N 1
ATOM 797 C CA . GLU A 1 97 ? -5.746 -1.784 -6.465 1 98.19 97 GLU A CA 1
ATOM 798 C C . GLU A 1 97 ? -6.41 -3.029 -7.047 1 98.19 97 GLU A C 1
ATOM 800 O O . GLU A 1 97 ? -6.551 -3.156 -8.266 1 98.19 97 GLU A O 1
ATOM 805 N N . GLN A 1 98 ? -6.738 -3.973 -6.137 1 96.5 98 GLN A N 1
ATOM 806 C CA . GLN A 1 98 ? -7.391 -5.207 -6.566 1 96.5 98 GLN A CA 1
ATOM 807 C C . GLN A 1 98 ? -8.906 -5.105 -6.422 1 96.5 98 GLN A C 1
ATOM 809 O O . GLN A 1 98 ? -9.406 -4.734 -5.359 1 96.5 98 GLN A O 1
ATOM 814 N N . LEU A 1 99 ? -9.586 -5.414 -7.5 1 95.94 99 LEU A N 1
ATOM 815 C CA . LEU A 1 99 ? -11.047 -5.477 -7.465 1 95.94 99 LEU A CA 1
ATOM 816 C C . LEU A 1 99 ? -11.539 -6.879 -7.801 1 95.94 99 LEU A C 1
ATOM 818 O O . LEU A 1 99 ? -11.008 -7.531 -8.703 1 95.94 99 LEU A O 1
ATOM 822 N N . ILE A 1 100 ? -12.422 -7.352 -7.023 1 94 100 ILE A N 1
ATOM 823 C CA . ILE A 1 100 ? -13.203 -8.523 -7.41 1 94 100 ILE A CA 1
ATOM 824 C C . ILE A 1 100 ? -14.547 -8.078 -7.98 1 94 100 ILE A C 1
ATOM 826 O O . ILE A 1 100 ? -15.352 -7.457 -7.281 1 94 100 ILE A O 1
ATOM 830 N N . VAL A 1 101 ? -14.734 -8.445 -9.266 1 94.62 101 VAL A N 1
ATOM 831 C CA . VAL A 1 101 ? -15.875 -7.898 -9.992 1 94.62 101 VAL A CA 1
ATOM 832 C C . VAL A 1 101 ? -16.734 -9.039 -10.531 1 94.62 101 VAL A C 1
ATOM 834 O O . VAL A 1 101 ? -16.219 -10.008 -11.094 1 94.62 101 VAL A O 1
ATOM 837 N N . LYS A 1 102 ? -18 -8.969 -10.266 1 91.31 102 LYS A N 1
ATOM 838 C CA . LYS A 1 102 ? -18.984 -9.891 -10.836 1 91.31 102 LYS A CA 1
ATOM 839 C C . LYS A 1 102 ? -20.156 -9.125 -11.453 1 91.31 102 LYS A C 1
ATOM 841 O O . LYS A 1 102 ? -20.797 -8.305 -10.789 1 91.31 102 LYS A O 1
ATOM 846 N N . ASP A 1 103 ? -20.453 -9.367 -12.75 1 88.62 103 ASP A N 1
ATOM 847 C CA . ASP A 1 103 ? -21.531 -8.727 -13.484 1 88.62 103 ASP A CA 1
ATOM 848 C C . ASP A 1 103 ? -21.469 -7.207 -13.344 1 88.62 103 ASP A C 1
ATOM 850 O O . ASP A 1 103 ? -22.469 -6.566 -13.023 1 88.62 103 ASP A O 1
ATOM 854 N N . LYS A 1 104 ? -20.438 -6.543 -13.336 1 87.75 104 LYS A N 1
ATOM 855 C CA . LYS A 1 104 ? -20.172 -5.109 -13.328 1 87.75 104 LYS A CA 1
ATOM 856 C C . LYS A 1 104 ? -20.203 -4.551 -11.906 1 87.75 104 LYS A C 1
ATOM 858 O O . LYS A 1 104 ? -19.953 -3.365 -11.695 1 87.75 104 LYS A O 1
ATOM 863 N N . ASP A 1 105 ? -20.5 -5.531 -11.008 1 92.62 105 ASP A N 1
ATOM 864 C CA . ASP A 1 105 ? -20.531 -5.09 -9.617 1 92.62 105 ASP A CA 1
ATOM 865 C C . ASP A 1 105 ? -19.203 -5.395 -8.922 1 92.62 105 ASP A C 1
ATOM 867 O O . ASP A 1 105 ? -18.672 -6.5 -9.039 1 92.62 105 ASP A O 1
ATOM 871 N N . VAL A 1 106 ? -18.734 -4.363 -8.258 1 93.75 106 VAL A N 1
ATOM 872 C CA . VAL A 1 106 ? -17.531 -4.559 -7.445 1 93.75 106 VAL A CA 1
ATOM 873 C C . VAL A 1 106 ? -17.906 -5.195 -6.109 1 93.75 106 VAL A C 1
ATOM 875 O O . VAL A 1 106 ? -18.594 -4.578 -5.293 1 93.75 106 VAL A O 1
ATOM 878 N N . LEU A 1 107 ? -17.406 -6.414 -5.91 1 92.94 107 LEU A N 1
ATOM 879 C CA . LEU A 1 107 ? -17.719 -7.176 -4.707 1 92.94 107 LEU A CA 1
ATOM 880 C C . LEU A 1 107 ? -16.719 -6.883 -3.596 1 92.94 107 LEU A C 1
ATOM 882 O O . LEU A 1 107 ? -17.062 -6.977 -2.412 1 92.94 107 LEU A O 1
ATOM 886 N N . ALA A 1 108 ? -15.508 -6.637 -3.982 1 93.06 108 ALA A N 1
ATOM 887 C CA . ALA A 1 108 ? -14.445 -6.328 -3.033 1 93.06 108 ALA A CA 1
ATOM 888 C C . ALA A 1 108 ? -13.375 -5.445 -3.674 1 93.06 108 ALA A C 1
ATOM 890 O O . ALA A 1 108 ? -13.18 -5.48 -4.891 1 93.06 108 ALA A O 1
ATOM 891 N N . ARG A 1 109 ? -12.773 -4.656 -2.869 1 95.56 109 ARG A N 1
ATOM 892 C CA . ARG A 1 109 ? -11.672 -3.779 -3.264 1 95.56 109 ARG A CA 1
ATOM 893 C C . ARG A 1 109 ? -10.586 -3.754 -2.197 1 95.56 109 ARG A C 1
ATOM 895 O O . ARG A 1 109 ? -10.883 -3.709 -1.001 1 95.56 109 ARG A O 1
ATOM 902 N N . LEU A 1 110 ? -9.344 -3.848 -2.613 1 96.81 110 LEU A N 1
ATOM 903 C CA . LEU A 1 110 ? -8.227 -3.803 -1.677 1 96.81 110 LEU A CA 1
ATOM 904 C C . LEU A 1 110 ? -7.02 -3.109 -2.301 1 96.81 110 LEU A C 1
ATOM 906 O O . LEU A 1 110 ? -6.766 -3.26 -3.498 1 96.81 110 LEU A O 1
ATOM 910 N N . PHE A 1 111 ? -6.34 -2.316 -1.482 1 98.38 111 PHE A N 1
ATOM 911 C CA . PHE A 1 111 ? -4.973 -1.95 -1.827 1 98.38 111 PHE A CA 1
ATOM 912 C C . PHE A 1 111 ? -4.004 -3.074 -1.471 1 98.38 111 PHE A C 1
ATOM 914 O O . PHE A 1 111 ? -4.086 -3.648 -0.383 1 98.38 111 PHE A O 1
ATOM 921 N N . THR A 1 112 ? -3.133 -3.375 -2.381 1 98.31 112 THR A N 1
ATOM 922 C CA . THR A 1 112 ? -2.166 -4.445 -2.156 1 98.31 112 THR A CA 1
ATOM 923 C C . THR A 1 112 ? -0.758 -3.982 -2.521 1 98.31 112 THR A C 1
ATOM 925 O O . THR A 1 112 ? -0.56 -3.322 -3.543 1 98.31 112 THR A O 1
ATOM 928 N N . ILE A 1 113 ? 0.178 -4.246 -1.634 1 98.31 113 ILE A N 1
ATOM 929 C CA . ILE A 1 113 ? 1.596 -4.125 -1.955 1 98.31 113 ILE A CA 1
ATOM 930 C C . ILE A 1 113 ? 2.246 -5.508 -1.949 1 98.31 113 ILE A C 1
ATOM 932 O O . ILE A 1 113 ? 2.178 -6.23 -0.951 1 98.31 113 ILE A O 1
ATOM 936 N N . GLU A 1 114 ? 2.838 -5.867 -3.059 1 97.88 114 GLU A N 1
ATOM 937 C CA . GLU A 1 114 ? 3.578 -7.121 -3.184 1 97.88 114 GLU A CA 1
ATOM 938 C C . GLU A 1 114 ? 5.082 -6.875 -3.154 1 97.88 114 GLU A C 1
ATOM 940 O O . GLU A 1 114 ? 5.578 -5.938 -3.785 1 97.88 114 GLU A O 1
ATOM 945 N N . ASN A 1 115 ? 5.797 -7.699 -2.422 1 97.94 115 ASN A N 1
ATOM 946 C CA . ASN A 1 115 ? 7.254 -7.742 -2.471 1 97.94 115 ASN A CA 1
ATOM 947 C C . ASN A 1 115 ? 7.754 -9.016 -3.146 1 97.94 115 ASN A C 1
ATOM 949 O O . ASN A 1 115 ? 7.426 -10.125 -2.715 1 97.94 115 ASN A O 1
ATOM 953 N N . TRP A 1 116 ? 8.5 -8.789 -4.215 1 97.56 116 TRP A N 1
ATOM 954 C CA . TRP A 1 116 ? 8.977 -9.898 -5.039 1 97.56 116 TRP A CA 1
ATOM 955 C C . TRP A 1 116 ? 10.492 -10.031 -4.941 1 97.56 116 TRP A C 1
ATOM 957 O O . TRP A 1 116 ? 11.211 -9.039 -4.805 1 97.56 116 TRP A O 1
ATOM 967 N N . ARG A 1 117 ? 10.953 -11.266 -5.02 1 97.19 117 ARG A N 1
ATOM 968 C CA . ARG A 1 117 ? 12.383 -11.562 -5.105 1 97.19 117 ARG A CA 1
ATOM 969 C C . ARG A 1 117 ? 12.656 -12.594 -6.191 1 97.19 117 ARG A C 1
ATOM 971 O O . ARG A 1 117 ? 11.898 -13.547 -6.363 1 97.19 117 ARG A O 1
ATOM 978 N N . LEU A 1 118 ? 13.734 -12.336 -6.902 1 96.69 118 LEU A N 1
ATOM 979 C CA . LEU A 1 118 ? 14.211 -13.312 -7.875 1 96.69 118 LEU A CA 1
ATOM 980 C C . LEU A 1 118 ? 15.016 -14.414 -7.191 1 96.69 118 LEU A C 1
ATOM 982 O O . LEU A 1 118 ? 16.109 -14.164 -6.668 1 96.69 118 LEU A O 1
ATOM 986 N N . ILE A 1 119 ? 14.469 -15.602 -7.121 1 96 119 ILE A N 1
ATOM 987 C CA . ILE A 1 119 ? 15.094 -16.75 -6.484 1 96 119 ILE A CA 1
ATOM 988 C C . ILE A 1 119 ? 15.219 -17.891 -7.492 1 96 119 ILE A C 1
ATOM 990 O O . ILE A 1 119 ? 14.211 -18.391 -8 1 96 119 ILE A O 1
ATOM 994 N N . ASN A 1 120 ? 16.469 -18.359 -7.773 1 95.38 120 ASN A N 1
ATOM 995 C CA . ASN A 1 120 ? 16.719 -19.422 -8.742 1 95.38 120 ASN A CA 1
ATOM 996 C C . ASN A 1 120 ? 16.047 -19.125 -10.078 1 95.38 120 ASN A C 1
ATOM 998 O O . ASN A 1 120 ? 15.336 -19.969 -10.625 1 95.38 120 ASN A O 1
ATOM 1002 N N . GLN A 1 121 ? 16.062 -17.844 -10.531 1 94.31 121 GLN A N 1
ATOM 1003 C CA . GLN A 1 121 ? 15.633 -17.344 -11.828 1 94.31 121 GLN A CA 1
ATOM 1004 C C . GLN A 1 121 ? 14.109 -17.312 -11.93 1 94.31 121 GLN A C 1
ATOM 1006 O O . GLN A 1 121 ? 13.562 -17.266 -13.031 1 94.31 121 GLN A O 1
ATOM 1011 N N . LYS A 1 122 ? 13.516 -17.375 -10.789 1 96.12 122 LYS A N 1
ATOM 1012 C CA . LYS A 1 122 ? 12.062 -17.25 -10.75 1 96.12 122 LYS A CA 1
ATOM 1013 C C . LYS A 1 122 ? 11.641 -16.141 -9.797 1 96.12 122 LYS A C 1
ATOM 1015 O O . LYS A 1 122 ? 12.148 -16.047 -8.672 1 96.12 122 LYS A O 1
ATOM 1020 N N . TRP A 1 123 ? 10.789 -15.289 -10.258 1 97.56 123 TRP A N 1
ATOM 1021 C CA . TRP A 1 123 ? 10.234 -14.258 -9.383 1 97.56 123 TRP A CA 1
ATOM 1022 C C . TRP A 1 123 ? 9.211 -14.852 -8.422 1 97.56 123 TRP A C 1
ATOM 1024 O O . TRP A 1 123 ? 8.25 -15.492 -8.852 1 97.56 123 TRP A O 1
ATOM 1034 N N . MET A 1 124 ? 9.469 -14.625 -7.121 1 97.81 124 MET A N 1
ATOM 1035 C CA . MET A 1 124 ? 8.594 -15.141 -6.066 1 97.81 124 MET A CA 1
ATOM 1036 C C . MET A 1 124 ? 8.125 -14.023 -5.148 1 97.81 124 MET A C 1
ATOM 1038 O O . MET A 1 124 ? 8.891 -13.109 -4.832 1 97.81 124 MET A O 1
ATOM 1042 N N . ILE A 1 125 ? 6.863 -14.117 -4.742 1 97.69 125 ILE A N 1
ATOM 1043 C CA . ILE A 1 125 ? 6.375 -13.172 -3.74 1 97.69 125 ILE A CA 1
ATOM 1044 C C . ILE A 1 125 ? 6.906 -13.562 -2.361 1 97.69 125 ILE A C 1
ATOM 1046 O O . ILE A 1 125 ? 6.773 -14.711 -1.942 1 97.69 125 ILE A O 1
ATOM 1050 N N . VAL A 1 126 ? 7.496 -12.594 -1.663 1 97.44 126 VAL A N 1
ATOM 1051 C CA . VAL A 1 126 ? 8.07 -12.883 -0.352 1 97.44 126 VAL A CA 1
ATOM 1052 C C . VAL A 1 126 ? 7.148 -12.344 0.743 1 97.44 126 VAL A C 1
ATOM 1054 O O . VAL A 1 126 ? 7.148 -12.852 1.866 1 97.44 126 VAL A O 1
ATOM 1057 N N . ARG A 1 127 ? 6.395 -11.328 0.447 1 97.69 127 ARG A N 1
ATOM 1058 C CA . ARG A 1 127 ? 5.473 -10.719 1.4 1 97.69 127 ARG A CA 1
ATOM 1059 C C . ARG A 1 127 ? 4.43 -9.867 0.687 1 97.69 127 ARG A C 1
ATOM 1061 O O . ARG A 1 127 ? 4.711 -9.273 -0.355 1 97.69 127 ARG A O 1
ATOM 1068 N N . GLU A 1 128 ? 3.299 -9.789 1.297 1 97.44 128 GLU A N 1
ATOM 1069 C CA . GLU A 1 128 ? 2.244 -8.906 0.814 1 97.44 128 GLU A CA 1
ATOM 1070 C C . GLU A 1 128 ? 1.632 -8.102 1.958 1 97.44 128 GLU A C 1
ATOM 1072 O O . GLU A 1 128 ? 1.601 -8.562 3.1 1 97.44 128 GLU A O 1
ATOM 1077 N N . THR A 1 129 ? 1.236 -6.945 1.648 1 97.62 129 THR A N 1
ATOM 1078 C CA . THR A 1 129 ? 0.367 -6.125 2.488 1 97.62 129 THR A CA 1
ATOM 1079 C C . THR A 1 129 ? -0.989 -5.918 1.822 1 97.62 129 THR A C 1
ATOM 1081 O O . THR A 1 129 ? -1.06 -5.531 0.654 1 97.62 129 THR A O 1
ATOM 1084 N N . GLU A 1 130 ? -2.018 -6.195 2.561 1 97.38 130 GLU A N 1
ATOM 1085 C CA . GLU A 1 130 ? -3.367 -6.031 2.031 1 97.38 130 GLU A CA 1
ATOM 1086 C C . GLU A 1 130 ? -4.195 -5.102 2.916 1 97.38 130 GLU A C 1
ATOM 1088 O O . GLU A 1 130 ? -4.219 -5.258 4.141 1 97.38 130 GLU A O 1
ATOM 1093 N N . GLU A 1 131 ? -4.832 -4.133 2.264 1 97.56 131 GLU A N 1
ATOM 1094 C CA . GLU A 1 131 ? -5.676 -3.117 2.891 1 97.56 131 GLU A CA 1
ATOM 1095 C C . GLU A 1 131 ? -7.055 -3.068 2.242 1 97.56 131 GLU A C 1
ATOM 1097 O O . GLU A 1 131 ? -7.254 -2.369 1.246 1 97.56 131 GLU A O 1
ATOM 1102 N N . PRO A 1 132 ? -8.008 -3.83 2.854 1 95.69 132 PRO A N 1
ATOM 1103 C CA . PRO A 1 132 ? -9.367 -3.787 2.312 1 95.69 132 PRO A CA 1
ATOM 1104 C C . PRO A 1 132 ? -9.992 -2.395 2.393 1 95.69 132 PRO A C 1
ATOM 1106 O O . PRO A 1 132 ? -9.773 -1.674 3.371 1 95.69 132 PRO A O 1
ATOM 1109 N N . ILE A 1 133 ? -10.68 -1.992 1.356 1 94 133 ILE A N 1
ATOM 1110 C CA . ILE A 1 133 ? -11.391 -0.72 1.276 1 94 133 ILE A CA 1
ATOM 1111 C C . ILE A 1 133 ? -12.883 -0.947 1.511 1 94 133 ILE A C 1
ATOM 1113 O O . ILE A 1 133 ? -13.578 -0.076 2.045 1 94 133 ILE A O 1
ATOM 1117 N N . SER A 1 134 ? -13.461 -1.954 0.984 1 80.25 134 SER A N 1
ATOM 1118 C CA . SER A 1 134 ? -14.867 -2.318 1.162 1 80.25 134 SER A CA 1
ATOM 1119 C C . SER A 1 134 ? -15.016 -3.492 2.125 1 80.25 134 SER A C 1
ATOM 1121 O O . SER A 1 134 ? -14.078 -4.277 2.303 1 80.25 134 SER A O 1
ATOM 1123 N N . MET B 1 1 ? -25.203 8.734 -3.557 1 67.5 1 MET B N 1
ATOM 1124 C CA . MET B 1 1 ? -24.219 8.883 -4.633 1 67.5 1 MET B CA 1
ATOM 1125 C C . MET B 1 1 ? -23.656 10.297 -4.656 1 67.5 1 MET B C 1
ATOM 1127 O O . MET B 1 1 ? -22.438 10.484 -4.641 1 67.5 1 MET B O 1
ATOM 1131 N N . LEU B 1 2 ? -24.516 11.336 -4.543 1 72.19 2 LEU B N 1
ATOM 1132 C CA . LEU B 1 2 ? -24.078 12.727 -4.555 1 72.19 2 LEU B CA 1
ATOM 1133 C C . LEU B 1 2 ? -23.297 13.062 -3.285 1 72.19 2 LEU B C 1
ATOM 1135 O O . LEU B 1 2 ? -22.266 13.742 -3.34 1 72.19 2 LEU B O 1
ATOM 1139 N N . GLU B 1 3 ? -23.734 12.477 -2.207 1 83.56 3 GLU B N 1
ATOM 1140 C CA . GLU B 1 3 ? -23.094 12.742 -0.925 1 83.56 3 GLU B CA 1
ATOM 1141 C C . GLU B 1 3 ? -21.688 12.172 -0.889 1 83.56 3 GLU B C 1
ATOM 1143 O O . GLU B 1 3 ? -20.75 12.828 -0.419 1 83.56 3 GLU B O 1
ATOM 1148 N N . LEU B 1 4 ? -21.531 11 -1.362 1 84.38 4 LEU B N 1
ATOM 1149 C CA . LEU B 1 4 ? -20.219 10.375 -1.387 1 84.38 4 LEU B CA 1
ATOM 1150 C C . LEU B 1 4 ? -19.281 11.117 -2.338 1 84.38 4 LEU B C 1
ATOM 1152 O O . LEU B 1 4 ? -18.094 11.266 -2.053 1 84.38 4 LEU B O 1
ATOM 1156 N N . GLN B 1 5 ? -19.781 11.602 -3.414 1 86.5 5 GLN B N 1
ATOM 1157 C CA . GLN B 1 5 ? -18.984 12.359 -4.363 1 86.5 5 GLN B CA 1
ATOM 1158 C C . GLN B 1 5 ? -18.516 13.68 -3.754 1 86.5 5 GLN B C 1
ATOM 1160 O O . GLN B 1 5 ? -17.375 14.094 -3.953 1 86.5 5 GLN B O 1
ATOM 1165 N N . ASN B 1 6 ? -19.453 14.297 -3.125 1 92.19 6 ASN B N 1
ATOM 1166 C CA . ASN B 1 6 ? -19.094 15.531 -2.441 1 92.19 6 ASN B CA 1
ATOM 1167 C C . ASN B 1 6 ? -18.047 15.289 -1.359 1 92.19 6 ASN B C 1
ATOM 1169 O O . ASN B 1 6 ? -17.125 16.078 -1.191 1 92.19 6 ASN B O 1
ATOM 1173 N N . ARG B 1 7 ? -18.234 14.266 -0.609 1 95.06 7 ARG B N 1
ATOM 1174 C CA . ARG B 1 7 ? -17.281 13.906 0.436 1 95.06 7 ARG B CA 1
ATOM 1175 C C . ARG B 1 7 ? -15.906 13.609 -0.155 1 95.06 7 ARG B C 1
ATOM 1177 O O . ARG B 1 7 ? -14.875 13.984 0.419 1 95.06 7 ARG B O 1
ATOM 1184 N N . LEU B 1 8 ? -15.891 12.906 -1.282 1 96.06 8 LEU B N 1
ATOM 1185 C CA . LEU B 1 8 ? -14.641 12.617 -1.972 1 96.06 8 LEU B CA 1
ATOM 1186 C C . LEU B 1 8 ? -13.938 13.906 -2.381 1 96.06 8 LEU B C 1
ATOM 1188 O O . LEU B 1 8 ? -12.719 14.039 -2.217 1 96.06 8 LEU B O 1
ATOM 1192 N N . TYR B 1 9 ? -14.68 14.812 -2.916 1 96.5 9 TYR B N 1
ATOM 1193 C CA . TYR B 1 9 ? -14.117 16.094 -3.312 1 96.5 9 TYR B CA 1
ATOM 1194 C C . TYR B 1 9 ? -13.523 16.828 -2.113 1 96.5 9 TYR B C 1
ATOM 1196 O O . TYR B 1 9 ? -12.406 17.344 -2.184 1 96.5 9 TYR B O 1
ATOM 1204 N N . GLU B 1 10 ? -14.266 16.859 -1.065 1 96.75 10 GLU B N 1
ATOM 1205 C CA . GLU B 1 10 ? -13.805 17.516 0.156 1 96.75 10 GLU B CA 1
ATOM 1206 C C . GLU B 1 10 ? -12.523 16.875 0.684 1 96.75 10 GLU B C 1
ATOM 1208 O O . GLU B 1 10 ? -11.578 17.578 1.056 1 96.75 10 GLU B O 1
ATOM 1213 N N . PHE B 1 11 ? -12.531 15.633 0.748 1 98.12 11 PHE B N 1
ATOM 1214 C CA . PHE B 1 11 ? -11.352 14.922 1.215 1 98.12 11 PHE B CA 1
ATOM 1215 C C . PHE B 1 11 ? -10.148 15.203 0.313 1 98.12 11 PHE B C 1
ATOM 1217 O O . PHE B 1 11 ? -9.047 15.438 0.8 1 98.12 11 PHE B O 1
ATOM 1224 N N . THR B 1 12 ? -10.352 15.141 -0.976 1 98.25 12 THR B N 1
ATOM 1225 C CA . THR B 1 12 ? -9.273 15.367 -1.932 1 98.25 12 THR B CA 1
ATOM 1226 C C . THR B 1 12 ? -8.664 16.75 -1.742 1 98.25 12 THR B C 1
ATOM 1228 O O . THR B 1 12 ? -7.441 16.906 -1.749 1 98.25 12 THR B O 1
ATOM 1231 N N . LYS B 1 13 ? -9.492 17.703 -1.562 1 97.88 13 LYS B N 1
ATOM 1232 C CA . LYS B 1 13 ? -9.016 19.062 -1.324 1 97.88 13 LYS B CA 1
ATOM 1233 C C . LYS B 1 13 ? -8.195 19.141 -0.042 1 97.88 13 LYS B C 1
ATOM 1235 O O . LYS B 1 13 ? -7.121 19.75 -0.024 1 97.88 13 LYS B O 1
ATOM 1240 N N . MET B 1 14 ? -8.75 18.578 0.965 1 97.88 14 MET B N 1
ATOM 1241 C CA . MET B 1 14 ? -8.031 18.547 2.238 1 97.88 14 MET B CA 1
ATOM 1242 C C . MET B 1 14 ? -6.68 17.875 2.082 1 97.88 14 MET B C 1
ATOM 1244 O O . MET B 1 14 ? -5.672 18.359 2.592 1 97.88 14 MET B O 1
ATOM 1248 N N . HIS B 1 15 ? -6.641 16.734 1.433 1 98.31 15 HIS B N 1
ATOM 1249 C CA . HIS B 1 15 ? -5.398 16 1.253 1 98.31 15 HIS B CA 1
ATOM 1250 C C . HIS B 1 15 ? -4.402 16.797 0.41 1 98.31 15 HIS B C 1
ATOM 1252 O O . HIS B 1 15 ? -3.193 16.719 0.643 1 98.31 15 HIS B O 1
ATOM 1258 N N . ASP B 1 16 ? -4.891 17.531 -0.625 1 97.88 16 ASP B N 1
ATOM 1259 C CA . ASP B 1 16 ? -4.035 18.453 -1.377 1 97.88 16 ASP B CA 1
ATOM 1260 C C . ASP B 1 16 ? -3.365 19.453 -0.451 1 97.88 16 ASP B C 1
ATOM 1262 O O . ASP B 1 16 ? -2.174 19.75 -0.591 1 97.88 16 ASP B O 1
ATOM 1266 N N . GLU B 1 17 ? -4.125 19.969 0.391 1 97.25 17 GLU B N 1
ATOM 1267 C CA . GLU B 1 17 ? -3.594 20.922 1.366 1 97.25 17 GLU B CA 1
ATOM 1268 C C . GLU B 1 17 ? -2.545 20.266 2.258 1 97.25 17 GLU B C 1
ATOM 1270 O O . GLU B 1 17 ? -1.521 20.875 2.576 1 97.25 17 GLU B O 1
ATOM 1275 N N . PHE B 1 18 ? -2.826 19.109 2.684 1 96.94 18 PHE B N 1
ATOM 1276 C CA . PHE B 1 18 ? -1.887 18.328 3.492 1 96.94 18 PHE B CA 1
ATOM 1277 C C . PHE B 1 18 ? -0.558 18.172 2.768 1 96.94 18 PHE B C 1
ATOM 1279 O O . PHE B 1 18 ? 0.507 18.328 3.365 1 96.94 18 PHE B O 1
ATOM 1286 N N . ILE B 1 19 ? -0.566 17.844 1.496 1 95.94 19 ILE B N 1
ATOM 1287 C CA . ILE B 1 19 ? 0.631 17.703 0.674 1 95.94 19 ILE B CA 1
ATOM 1288 C C . ILE B 1 19 ? 1.373 19.047 0.608 1 95.94 19 ILE B C 1
ATOM 1290 O O . ILE B 1 19 ? 2.602 19.078 0.715 1 95.94 19 ILE B O 1
ATOM 1294 N N . SER B 1 20 ? 0.621 20.094 0.414 1 95.06 20 SER B N 1
ATOM 1295 C CA . SER B 1 20 ? 1.228 21.422 0.413 1 95.06 20 SER B CA 1
ATOM 1296 C C . SER B 1 20 ? 1.904 21.719 1.747 1 95.06 20 SER B C 1
ATOM 1298 O O . SER B 1 20 ? 2.998 22.281 1.78 1 95.06 20 SER B O 1
ATOM 1300 N N . ASP B 1 21 ? 1.242 21.344 2.838 1 95.06 21 ASP B N 1
ATOM 1301 C CA . ASP B 1 21 ? 1.798 21.531 4.176 1 95.06 21 ASP B CA 1
ATOM 1302 C C . ASP B 1 21 ? 3.123 20.781 4.328 1 95.06 21 ASP B C 1
ATOM 1304 O O . ASP B 1 21 ? 4.035 21.266 5.004 1 95.06 21 ASP B O 1
ATOM 1308 N N . TRP B 1 22 ? 3.268 19.625 3.754 1 93.69 22 TRP B N 1
ATOM 1309 C CA . TRP B 1 22 ? 4.52 18.875 3.801 1 93.69 22 TRP B CA 1
ATOM 1310 C C . TRP B 1 22 ? 5.637 19.641 3.104 1 93.69 22 TRP B C 1
ATOM 1312 O O . TRP B 1 22 ? 6.777 19.656 3.58 1 93.69 22 TRP B O 1
ATOM 1322 N N . ASN B 1 23 ? 5.328 20.188 1.993 1 91.06 23 ASN B N 1
ATOM 1323 C CA . ASN B 1 23 ? 6.332 20.984 1.297 1 91.06 23 ASN B CA 1
ATOM 1324 C C . ASN B 1 23 ? 6.809 22.156 2.152 1 91.06 23 ASN B C 1
ATOM 1326 O O . ASN B 1 23 ? 8 22.453 2.191 1 91.06 23 ASN B O 1
ATOM 1330 N N . ASP B 1 24 ? 5.902 22.797 2.768 1 92.5 24 ASP B N 1
ATOM 1331 C CA . ASP B 1 24 ? 6.25 23.891 3.672 1 92.5 24 ASP B CA 1
ATOM 1332 C C . ASP B 1 24 ? 7.129 23.391 4.82 1 92.5 24 ASP B C 1
ATOM 1334 O O . ASP B 1 24 ? 8.102 24.062 5.195 1 92.5 24 ASP B O 1
ATOM 1338 N N . ALA B 1 25 ? 6.789 22.25 5.398 1 92.5 25 ALA B N 1
ATOM 1339 C CA . ALA B 1 25 ? 7.559 21.656 6.488 1 92.5 25 ALA B CA 1
ATOM 1340 C C . ALA B 1 25 ? 8.992 21.359 6.051 1 92.5 25 ALA B C 1
ATOM 1342 O O . ALA B 1 25 ? 9.945 21.625 6.789 1 92.5 25 ALA B O 1
ATOM 1343 N N . MET B 1 26 ? 9.148 20.828 4.824 1 91 26 MET B N 1
ATOM 1344 C CA . MET B 1 26 ? 10.461 20.469 4.297 1 91 26 MET B CA 1
ATOM 1345 C C . MET B 1 26 ? 11.328 21.719 4.102 1 91 26 MET B C 1
ATOM 1347 O O . MET B 1 26 ? 12.547 21.641 4.207 1 91 26 MET B O 1
ATOM 1351 N N . SER B 1 27 ? 10.711 22.828 3.826 1 89.69 27 SER B N 1
ATOM 1352 C CA . SER B 1 27 ? 11.438 24.078 3.562 1 89.69 27 SER B CA 1
ATOM 1353 C C . SER B 1 27 ? 11.758 24.812 4.859 1 89.69 27 SER B C 1
ATOM 1355 O O . SER B 1 27 ? 12.836 25.391 4.992 1 89.69 27 SER B O 1
ATOM 1357 N N . SER B 1 28 ? 10.93 24.781 5.816 1 89.69 28 SER B N 1
ATOM 1358 C CA . SER B 1 28 ? 11.062 25.609 7.012 1 89.69 28 SER B CA 1
ATOM 1359 C C . SER B 1 28 ? 11.633 24.812 8.172 1 89.69 28 SER B C 1
ATOM 1361 O O . SER B 1 28 ? 12.125 25.375 9.148 1 89.69 28 SER B O 1
ATOM 1363 N N . GLY B 1 29 ? 11.391 23.5 8.148 1 89.12 29 GLY B N 1
ATOM 1364 C CA . GLY B 1 29 ? 11.758 22.656 9.266 1 89.12 29 GLY B CA 1
ATOM 1365 C C . GLY B 1 29 ? 10.664 22.547 10.312 1 89.12 29 GLY B C 1
ATOM 1366 O O . GLY B 1 29 ? 10.758 21.719 11.227 1 89.12 29 GLY B O 1
ATOM 1367 N N . ASP B 1 30 ? 9.609 23.297 10.195 1 91 30 ASP B N 1
ATOM 1368 C CA . ASP B 1 30 ? 8.484 23.266 11.125 1 91 30 ASP B CA 1
ATOM 1369 C C . ASP B 1 30 ? 7.461 22.203 10.719 1 91 30 ASP B C 1
ATOM 1371 O O . ASP B 1 30 ? 6.785 22.344 9.695 1 91 30 ASP B O 1
ATOM 1375 N N . THR B 1 31 ? 7.273 21.172 11.547 1 91.38 31 THR B N 1
ATOM 1376 C CA . THR B 1 31 ? 6.422 20.047 11.188 1 91.38 31 THR B CA 1
ATOM 1377 C C . THR B 1 31 ? 5.047 20.188 11.836 1 91.38 31 THR B C 1
ATOM 1379 O O . THR B 1 31 ? 4.227 19.266 11.758 1 91.38 31 THR B O 1
ATOM 1382 N N . SER B 1 32 ? 4.688 21.266 12.453 1 91.31 32 SER B N 1
ATOM 1383 C CA . SER B 1 32 ? 3.457 21.422 13.219 1 91.31 32 SER B CA 1
ATOM 1384 C C . SER B 1 32 ? 2.229 21.234 12.336 1 91.31 32 SER B C 1
ATOM 1386 O O . SER B 1 32 ? 1.247 20.625 12.75 1 91.31 32 SER B O 1
ATOM 1388 N N . SER B 1 33 ? 2.285 21.688 11.133 1 91.12 33 SER B N 1
ATOM 1389 C CA . SER B 1 33 ? 1.129 21.688 10.242 1 91.12 33 SER B CA 1
ATOM 1390 C C . SER B 1 33 ? 0.846 20.297 9.695 1 91.12 33 SER B C 1
ATOM 1392 O O . SER B 1 33 ? -0.233 20.047 9.156 1 91.12 33 SER B O 1
ATOM 1394 N N . VAL B 1 34 ? 1.805 19.344 9.805 1 93.06 34 VAL B N 1
ATOM 1395 C CA . VAL B 1 34 ? 1.61 18.031 9.203 1 93.06 34 VAL B CA 1
ATOM 1396 C C . VAL B 1 34 ? 1.287 17 10.289 1 93.06 34 VAL B C 1
ATOM 1398 O O . VAL B 1 34 ? 1.051 15.828 9.992 1 93.06 34 VAL B O 1
ATOM 1401 N N . ASP B 1 35 ? 1.279 17.484 11.516 1 94.38 35 ASP B N 1
ATOM 1402 C CA . ASP B 1 35 ? 0.81 16.625 12.602 1 94.38 35 ASP B CA 1
ATOM 1403 C C . ASP B 1 35 ? -0.711 16.484 12.57 1 94.38 35 ASP B C 1
ATOM 1405 O O . ASP B 1 35 ? -1.42 17.234 13.242 1 94.38 35 ASP B O 1
ATOM 1409 N N . ARG B 1 36 ? -1.148 15.477 11.867 1 95.69 36 ARG B N 1
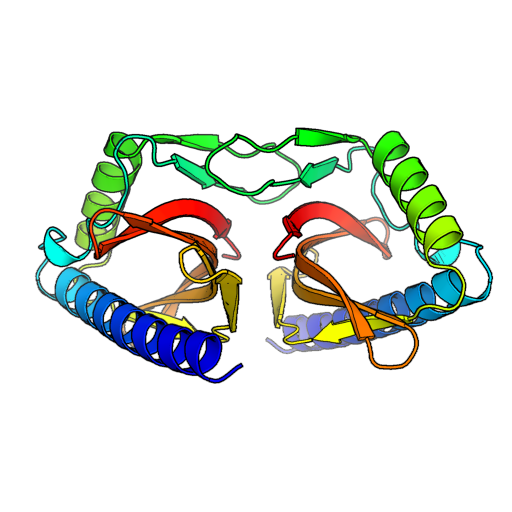ATOM 1410 C CA . ARG B 1 36 ? -2.572 15.18 11.742 1 95.69 36 ARG B CA 1
ATOM 1411 C C . ARG B 1 36 ? -2.873 13.742 12.156 1 95.69 36 ARG B C 1
ATOM 1413 O O . ARG B 1 36 ? -3.729 13.086 11.555 1 95.69 36 ARG B O 1
ATOM 1420 N N . MET B 1 37 ? -2.178 13.258 13.062 1 96.75 37 MET B N 1
ATOM 1421 C CA . MET B 1 37 ? -2.324 11.875 13.508 1 96.75 37 MET B CA 1
ATOM 1422 C C . MET B 1 37 ? -3.205 11.797 14.75 1 96.75 37 MET B C 1
ATOM 1424 O O . MET B 1 37 ? -3.154 12.68 15.609 1 96.75 37 MET B O 1
ATOM 1428 N N . THR B 1 38 ? -3.982 10.758 14.852 1 97.31 38 THR B N 1
ATOM 1429 C CA . THR B 1 38 ? -4.703 10.484 16.094 1 97.31 38 THR B CA 1
ATOM 1430 C C . THR B 1 38 ? -3.742 10.062 17.203 1 97.31 38 THR B C 1
ATOM 1432 O O . THR B 1 38 ? -2.59 9.719 16.922 1 97.31 38 THR B O 1
ATOM 1435 N N . GLU B 1 39 ? -4.215 10.125 18.406 1 95.81 39 GLU B N 1
ATOM 1436 C CA . GLU B 1 39 ? -3.361 9.781 19.547 1 95.81 39 GLU B CA 1
ATOM 1437 C C . GLU B 1 39 ? -2.945 8.312 19.484 1 95.81 39 GLU B C 1
ATOM 1439 O O . GLU B 1 39 ? -1.836 7.961 19.891 1 95.81 39 GLU B O 1
ATOM 1444 N N . ASP B 1 40 ? -3.842 7.441 19.031 1 96.25 40 ASP B N 1
ATOM 1445 C CA . ASP B 1 40 ? -3.568 6.008 18.969 1 96.25 40 ASP B CA 1
ATOM 1446 C C . ASP B 1 40 ? -3.004 5.613 17.609 1 96.25 40 ASP B C 1
ATOM 1448 O O . ASP B 1 40 ? -2.945 4.426 17.266 1 96.25 40 ASP B O 1
ATOM 1452 N N . TYR B 1 41 ? -2.639 6.629 16.828 1 97.06 41 TYR B N 1
ATOM 1453 C CA . TYR B 1 41 ? -1.979 6.422 15.539 1 97.06 41 TYR B CA 1
ATOM 1454 C C . TYR B 1 41 ? -0.779 5.492 15.688 1 97.06 41 TYR B C 1
ATOM 1456 O O . TYR B 1 41 ? -0.053 5.559 16.688 1 97.06 41 TYR B O 1
ATOM 1464 N N . TYR B 1 42 ? -0.564 4.637 14.609 1 97.94 42 TYR B N 1
ATOM 1465 C CA . TYR B 1 42 ? 0.735 3.994 14.453 1 97.94 42 TYR B CA 1
ATOM 1466 C C . TYR B 1 42 ? 1.11 3.865 12.984 1 97.94 42 TYR B C 1
ATOM 1468 O O . TYR B 1 42 ? 0.252 3.982 12.102 1 97.94 42 TYR B O 1
ATOM 1476 N N . VAL B 1 43 ? 2.334 3.691 12.789 1 97.56 43 VAL B N 1
ATOM 1477 C CA . VAL B 1 43 ? 2.816 3.377 11.445 1 97.56 43 VAL B CA 1
ATOM 1478 C C . VAL B 1 43 ? 3.482 2.004 11.445 1 97.56 43 VAL B C 1
ATOM 1480 O O . VAL B 1 43 ? 4.227 1.667 12.367 1 97.56 43 VAL B O 1
ATOM 1483 N N . ALA B 1 44 ? 3.088 1.142 10.523 1 97.69 44 ALA B N 1
ATOM 1484 C CA . ALA B 1 44 ? 3.797 -0.1 10.227 1 97.69 44 ALA B CA 1
ATOM 1485 C C . ALA B 1 44 ? 4.883 0.126 9.18 1 97.69 44 ALA B C 1
ATOM 1487 O O . ALA B 1 44 ? 4.582 0.406 8.016 1 97.69 44 ALA B O 1
ATOM 1488 N N . PHE B 1 45 ? 6.094 -0.003 9.617 1 97.19 45 PHE B N 1
ATOM 1489 C CA . PHE B 1 45 ? 7.242 0.239 8.75 1 97.19 45 PHE B CA 1
ATOM 1490 C C . PHE B 1 45 ? 7.875 -1.076 8.312 1 97.19 45 PHE B C 1
ATOM 1492 O O . PHE B 1 45 ? 8.469 -1.787 9.125 1 97.19 45 PHE B O 1
ATOM 1499 N N . PHE B 1 46 ? 7.707 -1.256 6.953 1 96.44 46 PHE B N 1
ATOM 1500 C CA . PHE B 1 46 ? 8.258 -2.488 6.406 1 96.44 46 PHE B CA 1
ATOM 1501 C C . PHE B 1 46 ? 9.656 -2.256 5.852 1 96.44 46 PHE B C 1
ATOM 1503 O O . PHE B 1 46 ? 9.953 -1.184 5.32 1 96.44 46 PHE B O 1
ATOM 1510 N N . ASN B 1 47 ? 10.547 -3.121 6.141 1 86.38 47 ASN B N 1
ATOM 1511 C CA . ASN B 1 47 ? 11.883 -3.104 5.543 1 86.38 47 ASN B CA 1
ATOM 1512 C C . ASN B 1 47 ? 12 -4.113 4.406 1 86.38 47 ASN B C 1
ATOM 1514 O O . ASN B 1 47 ? 11.047 -4.84 4.113 1 86.38 47 ASN B O 1
ATOM 1518 N N . SER B 1 48 ? 13.109 -4.047 3.723 1 78.19 48 SER B N 1
ATOM 1519 C CA . SER B 1 48 ? 13.297 -4.992 2.629 1 78.19 48 SER B CA 1
ATOM 1520 C C . SER B 1 48 ? 13.312 -6.43 3.139 1 78.19 48 SER B C 1
ATOM 1522 O O . SER B 1 48 ? 13.562 -6.672 4.32 1 78.19 48 SER B O 1
ATOM 1524 N N . GLY B 1 49 ? 12.812 -7.297 2.311 1 81.38 49 GLY B N 1
ATOM 1525 C CA . GLY B 1 49 ? 12.805 -8.711 2.652 1 81.38 49 GLY B CA 1
ATOM 1526 C C . GLY B 1 49 ? 11.508 -9.156 3.299 1 81.38 49 GLY B C 1
ATOM 1527 O O . GLY B 1 49 ? 10.438 -8.656 2.961 1 81.38 49 GLY B O 1
ATOM 1528 N N . ASN B 1 50 ? 11.578 -10.172 4.16 1 84.31 50 ASN B N 1
ATOM 1529 C CA . ASN B 1 50 ? 10.352 -10.719 4.723 1 84.31 50 ASN B CA 1
ATOM 1530 C C . ASN B 1 50 ? 10.281 -10.516 6.234 1 84.31 50 ASN B C 1
ATOM 1532 O O . ASN B 1 50 ? 9.57 -11.242 6.934 1 84.31 50 ASN B O 1
ATOM 1536 N N . ASP B 1 51 ? 10.977 -9.531 6.699 1 91.56 51 ASP B N 1
ATOM 1537 C CA . ASP B 1 51 ? 10.828 -9.195 8.109 1 91.56 51 ASP B CA 1
ATOM 1538 C C . ASP B 1 51 ? 9.461 -8.562 8.383 1 91.56 51 ASP B C 1
ATOM 1540 O O . ASP B 1 51 ? 8.938 -7.812 7.555 1 91.56 51 ASP B O 1
ATOM 1544 N N . LYS B 1 52 ? 8.922 -8.977 9.578 1 95.38 52 LYS B N 1
ATOM 1545 C CA . LYS B 1 52 ? 7.707 -8.289 10 1 95.38 52 LYS B CA 1
ATOM 1546 C C . LYS B 1 52 ? 7.973 -6.809 10.266 1 95.38 52 LYS B C 1
ATOM 1548 O O . LYS B 1 52 ? 9.094 -6.422 10.594 1 95.38 52 LYS B O 1
ATOM 1553 N N . PRO B 1 53 ? 6.926 -6.043 10.102 1 96.5 53 PRO B N 1
ATOM 1554 C CA . PRO B 1 53 ? 7.145 -4.602 10.242 1 96.5 53 PRO B CA 1
ATOM 1555 C C . PRO B 1 53 ? 7.48 -4.191 11.672 1 96.5 53 PRO B C 1
ATOM 1557 O O . PRO B 1 53 ? 7.066 -4.855 12.625 1 96.5 53 PRO B O 1
ATOM 1560 N N . THR B 1 54 ? 8.266 -3.088 11.758 1 96.88 54 THR B N 1
ATOM 1561 C CA . THR B 1 54 ? 8.383 -2.355 13.016 1 96.88 54 THR B CA 1
ATOM 1562 C C . THR B 1 54 ? 7.238 -1.363 13.172 1 96.88 54 THR B C 1
ATOM 1564 O O . THR B 1 54 ? 6.867 -0.678 12.219 1 96.88 54 THR B O 1
ATOM 1567 N N . PHE B 1 55 ? 6.703 -1.342 14.352 1 97.56 55 PHE B N 1
ATOM 1568 C CA . PHE B 1 55 ? 5.625 -0.399 14.625 1 97.56 55 PHE B CA 1
ATOM 1569 C C . PHE B 1 55 ? 6.141 0.797 15.414 1 97.56 55 PHE B C 1
ATOM 1571 O O . PHE B 1 55 ? 6.863 0.632 16.406 1 97.56 55 PHE B O 1
ATOM 1578 N N . PHE B 1 56 ? 5.785 1.965 14.938 1 97.75 56 PHE B N 1
ATOM 1579 C CA . PHE B 1 56 ? 6.113 3.188 15.664 1 97.75 56 PHE B CA 1
ATOM 1580 C C . PHE B 1 56 ? 4.848 3.898 16.125 1 97.75 56 PHE B C 1
ATOM 1582 O O . PHE B 1 56 ? 3.871 3.984 15.383 1 97.75 56 PHE B O 1
ATOM 1589 N N . THR B 1 57 ? 4.926 4.383 17.359 1 97.75 57 THR B N 1
ATOM 1590 C CA . THR B 1 57 ? 3.828 5.168 17.906 1 97.75 57 THR B CA 1
ATOM 1591 C C . THR B 1 57 ? 3.807 6.566 17.297 1 97.75 57 THR B C 1
ATOM 1593 O O . THR B 1 57 ? 4.73 6.953 16.578 1 97.75 57 THR B O 1
ATOM 1596 N N . LYS B 1 58 ? 2.678 7.266 17.625 1 97.25 58 LYS B N 1
ATOM 1597 C CA . LYS B 1 58 ? 2.59 8.656 17.188 1 97.25 58 LYS B CA 1
ATOM 1598 C C . LYS B 1 58 ? 3.832 9.438 17.609 1 97.25 58 LYS B C 1
ATOM 1600 O O . LYS B 1 58 ? 4.457 10.109 16.781 1 97.25 58 LYS B O 1
ATOM 1605 N N . LYS B 1 59 ? 4.176 9.375 18.844 1 96.62 59 LYS B N 1
ATOM 1606 C CA . LYS B 1 59 ? 5.309 10.133 19.375 1 96.62 59 LYS B CA 1
ATOM 1607 C C . LYS B 1 59 ? 6.598 9.773 18.641 1 96.62 59 LYS B C 1
ATOM 1609 O O . LYS B 1 59 ? 7.359 10.656 18.25 1 96.62 59 LYS B O 1
ATOM 1614 N N . GLU B 1 60 ? 6.828 8.5 18.438 1 96.81 60 GLU B N 1
ATOM 1615 C CA . GLU B 1 60 ? 8.023 8.039 17.734 1 96.81 60 GLU B CA 1
ATOM 1616 C C . GLU B 1 60 ? 8.023 8.5 16.281 1 96.81 60 GLU B C 1
ATOM 1618 O O . GLU B 1 60 ? 9.062 8.875 15.742 1 96.81 60 GLU B O 1
ATOM 1623 N N . ALA B 1 61 ? 6.879 8.43 15.703 1 95.25 61 ALA B N 1
ATOM 1624 C CA . ALA B 1 61 ? 6.75 8.859 14.312 1 95.25 61 ALA B CA 1
ATOM 1625 C C . ALA B 1 61 ? 7.02 10.352 14.172 1 95.25 61 ALA B C 1
ATOM 1627 O O . ALA B 1 61 ? 7.695 10.781 13.227 1 95.25 61 ALA B O 1
ATOM 1628 N N . LEU B 1 62 ? 6.441 11.141 15.055 1 94.81 62 LEU B N 1
ATOM 1629 C CA . LEU B 1 62 ? 6.672 12.578 15.039 1 94.81 62 LEU B CA 1
ATOM 1630 C C . LEU B 1 62 ? 8.156 12.891 15.172 1 94.81 62 LEU B C 1
ATOM 1632 O O . LEU B 1 62 ? 8.695 13.719 14.438 1 94.81 62 LEU B O 1
ATOM 1636 N N . ASN B 1 63 ? 8.797 12.203 16.078 1 94.56 63 ASN B N 1
ATOM 1637 C CA . ASN B 1 63 ? 10.234 12.383 16.25 1 94.56 63 ASN B CA 1
ATOM 1638 C C . ASN B 1 63 ? 11 12.016 14.977 1 94.56 63 ASN B C 1
ATOM 1640 O O . ASN B 1 63 ? 11.906 12.742 14.562 1 94.56 63 ASN B O 1
ATOM 1644 N N . GLY B 1 64 ? 10.672 10.852 14.414 1 92.31 64 GLY B N 1
ATOM 1645 C CA . GLY B 1 64 ? 11.297 10.438 13.172 1 92.31 64 GLY B CA 1
ATOM 1646 C C . GLY B 1 64 ? 11.086 11.422 12.039 1 92.31 64 GLY B C 1
ATOM 1647 O O . GLY B 1 64 ? 12.008 11.695 11.266 1 92.31 64 GLY B O 1
ATOM 1648 N N . MET B 1 65 ? 9.875 11.914 11.969 1 90.62 65 MET B N 1
ATOM 1649 C CA . MET B 1 65 ? 9.531 12.906 10.953 1 90.62 65 MET B CA 1
ATOM 1650 C C . MET B 1 65 ? 10.359 14.172 11.133 1 90.62 65 MET B C 1
ATOM 1652 O O . MET B 1 65 ? 10.914 14.703 10.164 1 90.62 65 MET B O 1
ATOM 1656 N N . GLU B 1 66 ? 10.414 14.648 12.312 1 91.56 66 GLU B N 1
ATOM 1657 C CA . GLU B 1 66 ? 11.188 15.852 12.594 1 91.56 66 GLU B CA 1
ATOM 1658 C C . GLU B 1 66 ? 12.656 15.664 12.227 1 91.56 66 GLU B C 1
ATOM 1660 O O . GLU B 1 66 ? 13.266 16.547 11.609 1 91.56 66 GLU B O 1
ATOM 1665 N N . GLN B 1 67 ? 13.195 14.555 12.57 1 90.5 67 GLN B N 1
ATOM 1666 C CA . GLN B 1 67 ? 14.586 14.242 12.242 1 90.5 67 GLN B CA 1
ATOM 1667 C C . GLN B 1 67 ? 14.797 14.172 10.734 1 90.5 67 GLN B C 1
ATOM 1669 O O . GLN B 1 67 ? 15.781 14.688 10.211 1 90.5 67 GLN B O 1
ATOM 1674 N N . SER B 1 68 ? 13.859 13.531 10.055 1 88.44 68 SER B N 1
ATOM 1675 C CA . SER B 1 68 ? 13.945 13.398 8.609 1 88.44 68 SER B CA 1
ATOM 1676 C C . SER B 1 68 ? 13.898 14.758 7.918 1 88.44 68 SER B C 1
ATOM 1678 O O . SER B 1 68 ? 14.695 15.031 7.02 1 88.44 68 SER B O 1
ATOM 1680 N N . VAL B 1 69 ? 13.008 15.562 8.367 1 89.56 69 VAL B N 1
ATOM 1681 C CA . VAL B 1 69 ? 12.859 16.891 7.793 1 89.56 69 VAL B CA 1
ATOM 1682 C C . VAL B 1 69 ? 14.141 17.703 8.008 1 89.56 69 VAL B C 1
ATOM 1684 O O . VAL B 1 69 ? 14.602 18.391 7.102 1 89.56 69 VAL B O 1
ATOM 1687 N N . LYS B 1 70 ? 14.727 17.578 9.188 1 87.94 70 LYS B N 1
ATOM 1688 C CA . LYS B 1 70 ? 15.977 18.281 9.484 1 87.94 70 LYS B CA 1
ATOM 1689 C C . LYS B 1 70 ? 17.125 17.766 8.625 1 87.94 70 LYS B C 1
ATOM 1691 O O . LYS B 1 70 ? 17.953 18.531 8.156 1 87.94 70 LYS B O 1
ATOM 1696 N N . HIS B 1 71 ? 17.109 16.453 8.398 1 88.06 71 HIS B N 1
ATOM 1697 C CA . HIS B 1 71 ? 18.172 15.82 7.617 1 88.06 71 HIS B CA 1
ATOM 1698 C C . HIS B 1 71 ? 18.062 16.188 6.145 1 88.06 71 HIS B C 1
ATOM 1700 O O . HIS B 1 71 ? 19.078 16.312 5.457 1 88.06 71 HIS B O 1
ATOM 1706 N N . PHE B 1 72 ? 16.844 16.391 5.684 1 87.62 72 PHE B N 1
ATOM 1707 C CA . PHE B 1 72 ? 16.609 16.609 4.266 1 87.62 72 PHE B CA 1
ATOM 1708 C C . PHE B 1 72 ? 16.203 18.062 4.016 1 87.62 72 PHE B C 1
ATOM 1710 O O . PHE B 1 72 ? 15.398 18.344 3.121 1 87.62 72 PHE B O 1
ATOM 1717 N N . ILE B 1 73 ? 16.719 18.906 4.941 1 83.19 73 ILE B N 1
ATOM 1718 C CA . ILE B 1 73 ? 16.359 20.312 4.777 1 83.19 73 ILE B CA 1
ATOM 1719 C C . ILE B 1 73 ? 16.75 20.781 3.381 1 83.19 73 ILE B C 1
ATOM 1721 O O . ILE B 1 73 ? 17.844 20.484 2.9 1 83.19 73 ILE B O 1
ATOM 1725 N N . GLY B 1 74 ? 15.836 21.406 2.711 1 84.38 74 GLY B N 1
ATOM 1726 C CA . GLY B 1 74 ? 16.062 21.906 1.364 1 84.38 74 GLY B CA 1
ATOM 1727 C C . GLY B 1 74 ? 15.594 20.938 0.287 1 84.38 74 GLY B C 1
ATOM 1728 O O . GLY B 1 74 ? 15.523 21.312 -0.888 1 84.38 74 GLY B O 1
ATOM 1729 N N . ALA B 1 75 ? 15.344 19.719 0.707 1 90.31 75 ALA B N 1
ATOM 1730 C CA . ALA B 1 75 ? 14.75 18.766 -0.231 1 90.31 75 ALA B CA 1
ATOM 1731 C C . ALA B 1 75 ? 13.25 18.984 -0.369 1 90.31 75 ALA B C 1
ATOM 1733 O O . ALA B 1 75 ? 12.672 19.828 0.325 1 90.31 75 ALA B O 1
ATOM 1734 N N . ASN B 1 76 ? 12.711 18.344 -1.338 1 91.31 76 ASN B N 1
ATOM 1735 C CA . ASN B 1 76 ? 11.266 18.375 -1.543 1 91.31 76 ASN B CA 1
ATOM 1736 C C . ASN B 1 76 ? 10.664 16.984 -1.502 1 91.31 76 ASN B C 1
ATOM 1738 O O . ASN B 1 76 ? 11.32 16 -1.866 1 91.31 76 ASN B O 1
ATOM 1742 N N . LYS B 1 77 ? 9.445 16.969 -1.036 1 92.75 77 LYS B N 1
ATOM 1743 C CA . LYS B 1 77 ? 8.672 15.727 -1.112 1 92.75 77 LYS B CA 1
ATOM 1744 C C . LYS B 1 77 ? 7.742 15.734 -2.32 1 92.75 77 LYS B C 1
ATOM 1746 O O . LYS B 1 77 ? 7.039 16.719 -2.562 1 92.75 77 LYS B O 1
ATOM 1751 N N . ARG B 1 78 ? 7.832 14.688 -3.078 1 94.25 78 ARG B N 1
ATOM 1752 C CA . ARG B 1 78 ? 6.898 14.484 -4.18 1 94.25 78 ARG B CA 1
ATOM 1753 C C . ARG B 1 78 ? 5.98 13.297 -3.914 1 94.25 78 ARG B C 1
ATOM 1755 O O . ARG B 1 78 ? 6.422 12.273 -3.377 1 94.25 78 ARG B O 1
ATOM 1762 N N . PHE B 1 79 ? 4.797 13.477 -4.234 1 96.56 79 PHE B N 1
ATOM 1763 C CA . PHE B 1 79 ? 3.777 12.445 -4.09 1 96.56 79 PHE B CA 1
ATOM 1764 C C . PHE B 1 79 ? 3.238 12.023 -5.453 1 96.56 79 PHE B C 1
ATOM 1766 O O . PHE B 1 79 ? 2.516 12.781 -6.102 1 96.56 79 PHE B O 1
ATOM 1773 N N . GLU B 1 80 ? 3.629 10.828 -5.922 1 97.56 80 GLU B N 1
ATOM 1774 C CA . GLU B 1 80 ? 3.281 10.352 -7.258 1 97.56 80 GLU B CA 1
ATOM 1775 C C . GLU B 1 80 ? 2.33 9.164 -7.191 1 97.56 80 GLU B C 1
ATOM 1777 O O . GLU B 1 80 ? 2.254 8.477 -6.164 1 97.56 80 GLU B O 1
ATOM 1782 N N . ASN B 1 81 ? 1.58 8.938 -8.25 1 98.44 81 ASN B N 1
ATOM 1783 C CA . ASN B 1 81 ? 0.708 7.781 -8.406 1 98.44 81 ASN B CA 1
ATOM 1784 C C . ASN B 1 81 ? -0.328 7.703 -7.289 1 98.44 81 ASN B C 1
ATOM 1786 O O . ASN B 1 81 ? -0.561 6.629 -6.727 1 98.44 81 ASN B O 1
ATOM 1790 N N . ARG B 1 82 ? -0.875 8.828 -6.922 1 98.69 82 ARG B N 1
ATOM 1791 C CA . ARG B 1 82 ? -1.808 8.93 -5.805 1 98.69 82 ARG B CA 1
ATOM 1792 C C . ARG B 1 82 ? -3.152 8.305 -6.152 1 98.69 82 ARG B C 1
ATOM 1794 O O . ARG B 1 82 ? -3.691 8.539 -7.234 1 98.69 82 ARG B O 1
ATOM 1801 N N . VAL B 1 83 ? -3.643 7.445 -5.293 1 98.56 83 VAL B N 1
ATOM 1802 C CA . VAL B 1 83 ? -4.961 6.828 -5.391 1 98.56 83 VAL B CA 1
ATOM 1803 C C . VAL B 1 83 ? -5.746 7.078 -4.105 1 98.56 83 VAL B C 1
ATOM 1805 O O . VAL B 1 83 ? -5.289 6.727 -3.014 1 98.56 83 VAL B O 1
ATOM 1808 N N . ILE B 1 84 ? -6.883 7.715 -4.234 1 98.44 84 ILE B N 1
ATOM 1809 C CA . ILE B 1 84 ? -7.742 8.008 -3.092 1 98.44 84 ILE B CA 1
ATOM 1810 C C . ILE B 1 84 ? -9.039 7.207 -3.203 1 98.44 84 ILE B C 1
ATOM 1812 O O . ILE B 1 84 ? -9.688 7.219 -4.25 1 98.44 84 ILE B O 1
ATOM 1816 N N . ARG B 1 85 ? -9.414 6.512 -2.123 1 97.25 85 ARG B N 1
ATOM 1817 C CA . ARG B 1 85 ? -10.688 5.812 -2.045 1 97.25 85 ARG B CA 1
ATOM 1818 C C . ARG B 1 85 ? -11.398 6.113 -0.731 1 97.25 85 ARG B C 1
ATOM 1820 O O . ARG B 1 85 ? -10.781 6.113 0.333 1 97.25 85 ARG B O 1
ATOM 1827 N N . LEU B 1 86 ? -12.68 6.371 -0.87 1 96 86 LEU B N 1
ATOM 1828 C CA . LEU B 1 86 ? -13.492 6.453 0.339 1 96 86 LEU B CA 1
ATOM 1829 C C . LEU B 1 86 ? -13.992 5.074 0.756 1 96 86 LEU B C 1
ATOM 1831 O O . LEU B 1 86 ? -14.484 4.312 -0.077 1 96 86 LEU B O 1
ATOM 1835 N N . ARG B 1 87 ? -13.773 4.73 2.066 1 94.12 87 ARG B N 1
ATOM 1836 C CA . ARG B 1 87 ? -14.453 3.566 2.615 1 94.12 87 ARG B CA 1
ATOM 1837 C C . ARG B 1 87 ? -15.922 3.873 2.885 1 94.12 87 ARG B C 1
ATOM 1839 O O . ARG B 1 87 ? -16.797 3.025 2.67 1 94.12 87 ARG B O 1
ATOM 1846 N N . ASN B 1 88 ? -16.219 4.945 3.41 1 93.69 88 ASN B N 1
ATOM 1847 C CA . ASN B 1 88 ? -17.516 5.547 3.695 1 93.69 88 ASN B CA 1
ATOM 1848 C C . ASN B 1 88 ? -17.406 7.055 3.889 1 93.69 88 ASN B C 1
ATOM 1850 O O . ASN B 1 88 ? -16.406 7.664 3.5 1 93.69 88 ASN B O 1
ATOM 1854 N N . ASN B 1 89 ? -18.406 7.645 4.41 1 94.38 89 ASN B N 1
ATOM 1855 C CA . ASN B 1 89 ? -18.438 9.102 4.523 1 94.38 89 ASN B CA 1
ATOM 1856 C C . ASN B 1 89 ? -17.453 9.594 5.582 1 94.38 89 ASN B C 1
ATOM 1858 O O . ASN B 1 89 ? -17.156 10.789 5.656 1 94.38 89 ASN B O 1
ATOM 1862 N N . GLU B 1 90 ? -16.859 8.695 6.324 1 95.38 90 GLU B N 1
ATOM 1863 C CA . GLU B 1 90 ? -16.047 9.141 7.445 1 95.38 90 GLU B CA 1
ATOM 1864 C C . GLU B 1 90 ? -14.672 8.477 7.43 1 95.38 90 GLU B C 1
ATOM 1866 O O . GLU B 1 90 ? -13.898 8.609 8.383 1 95.38 90 GLU B O 1
ATOM 1871 N N . ALA B 1 91 ? -14.406 7.723 6.473 1 96.12 91 ALA B N 1
ATOM 1872 C CA . ALA B 1 91 ? -13.141 7.004 6.398 1 96.12 91 ALA B CA 1
ATOM 1873 C C . ALA B 1 91 ? -12.617 6.961 4.965 1 96.12 91 ALA B C 1
ATOM 1875 O O . ALA B 1 91 ? -13.383 6.766 4.023 1 96.12 91 ALA B O 1
ATOM 1876 N N . ALA B 1 92 ? -11.312 7.191 4.789 1 97.06 92 ALA B N 1
ATOM 1877 C CA . ALA B 1 92 ? -10.656 7.168 3.486 1 97.06 92 ALA B CA 1
ATOM 1878 C C . ALA B 1 92 ? -9.305 6.465 3.566 1 97.06 92 ALA B C 1
ATOM 1880 O O . ALA B 1 92 ? -8.695 6.402 4.637 1 97.06 92 ALA B O 1
ATOM 1881 N N . VAL B 1 93 ? -8.93 5.871 2.529 1 97.75 93 VAL B N 1
ATOM 1882 C CA . VAL B 1 93 ? -7.605 5.281 2.367 1 97.75 93 VAL B CA 1
ATOM 1883 C C . VAL B 1 93 ? -6.906 5.91 1.164 1 97.75 93 VAL B C 1
ATOM 1885 O O . VAL B 1 93 ? -7.535 6.156 0.131 1 97.75 93 VAL B O 1
ATOM 1888 N N . VAL B 1 94 ? -5.605 6.215 1.31 1 98.5 94 VAL B N 1
ATOM 1889 C CA . VAL B 1 94 ? -4.828 6.871 0.264 1 98.5 94 VAL B CA 1
ATOM 1890 C C . VAL B 1 94 ? -3.537 6.098 0.014 1 98.5 94 VAL B C 1
ATOM 1892 O O . VAL B 1 94 ? -2.832 5.734 0.958 1 98.5 94 VAL B O 1
ATOM 1895 N N . PHE B 1 95 ? -3.273 5.789 -1.21 1 98.81 95 PHE B N 1
ATOM 1896 C CA . PHE B 1 95 ? -1.95 5.332 -1.621 1 98.81 95 PHE B CA 1
ATOM 1897 C C . PHE B 1 95 ? -1.211 6.43 -2.377 1 98.81 95 PHE B C 1
ATOM 1899 O O . PHE B 1 95 ? -1.81 7.152 -3.174 1 98.81 95 PHE B O 1
ATOM 1906 N N . TYR B 1 96 ? 0.077 6.484 -2.115 1 98.69 96 TYR B N 1
ATOM 1907 C CA . TYR B 1 96 ? 0.952 7.23 -3.012 1 98.69 96 TYR B CA 1
ATOM 1908 C C . TYR B 1 96 ? 2.385 6.719 -2.926 1 98.69 96 TYR B C 1
ATOM 1910 O O . TYR B 1 96 ? 2.748 6.027 -1.971 1 98.69 96 TYR B O 1
ATOM 1918 N N . GLU B 1 97 ? 3.07 7.008 -3.967 1 98.25 97 GLU B N 1
ATOM 1919 C CA . GLU B 1 97 ? 4.523 6.891 -3.953 1 98.25 97 GLU B CA 1
ATOM 1920 C C . GLU B 1 97 ? 5.176 8.188 -3.49 1 98.25 97 GLU B C 1
ATOM 1922 O O . GLU B 1 97 ? 4.996 9.242 -4.113 1 98.25 97 GLU B O 1
ATOM 1927 N N . GLN B 1 98 ? 5.879 8.094 -2.336 1 96.5 98 GLN B N 1
ATOM 1928 C CA . GLN B 1 98 ? 6.559 9.266 -1.797 1 96.5 98 GLN B CA 1
ATOM 1929 C C . GLN B 1 98 ? 8.016 9.305 -2.242 1 96.5 98 GLN B C 1
ATOM 1931 O O . GLN B 1 98 ? 8.742 8.32 -2.096 1 96.5 98 GLN B O 1
ATOM 1936 N N . LEU B 1 99 ? 8.406 10.43 -2.811 1 95.94 99 LEU B N 1
ATOM 1937 C CA . LEU B 1 99 ? 9.805 10.656 -3.166 1 95.94 99 LEU B CA 1
ATOM 1938 C C . LEU B 1 99 ? 10.383 11.836 -2.389 1 95.94 99 LEU B C 1
ATOM 1940 O O . LEU B 1 99 ? 9.719 12.859 -2.217 1 95.94 99 LEU B O 1
ATOM 1944 N N . ILE B 1 100 ? 11.5 11.625 -1.825 1 93.88 100 ILE B N 1
ATOM 1945 C CA . ILE B 1 100 ? 12.305 12.742 -1.34 1 93.88 100 ILE B CA 1
ATOM 1946 C C . ILE B 1 100 ? 13.352 13.117 -2.383 1 93.88 100 ILE B C 1
ATOM 1948 O O . ILE B 1 100 ? 14.219 12.305 -2.721 1 93.88 100 ILE B O 1
ATOM 1952 N N . VAL B 1 101 ? 13.227 14.375 -2.875 1 94.62 101 VAL B N 1
ATOM 1953 C CA . VAL B 1 101 ? 14.023 14.781 -4.023 1 94.62 101 VAL B CA 1
ATOM 1954 C C . VAL B 1 101 ? 14.852 16.016 -3.668 1 94.62 101 VAL B C 1
ATOM 1956 O O . VAL B 1 101 ? 14.344 16.969 -3.074 1 94.62 101 VAL B O 1
ATOM 1959 N N . LYS B 1 102 ? 16.125 15.938 -3.945 1 91.25 102 LYS B N 1
ATOM 1960 C CA . LYS B 1 102 ? 17.031 17.078 -3.82 1 91.25 102 LYS B CA 1
ATOM 1961 C C . LYS B 1 102 ? 17.844 17.281 -5.094 1 91.25 102 LYS B C 1
ATOM 1963 O O . LYS B 1 102 ? 18.516 16.344 -5.559 1 91.25 102 LYS B O 1
ATOM 1968 N N . ASP B 1 103 ? 17.844 18.5 -5.664 1 88.75 103 ASP B N 1
ATOM 1969 C CA . ASP B 1 103 ? 18.578 18.844 -6.875 1 88.75 103 ASP B CA 1
ATOM 1970 C C . ASP B 1 103 ? 18.344 17.812 -7.977 1 88.75 103 ASP B C 1
ATOM 1972 O O . ASP B 1 103 ? 19.297 17.328 -8.586 1 88.75 103 ASP B O 1
ATOM 1976 N N . LYS B 1 104 ? 17.25 17.281 -8.242 1 87.12 104 LYS B N 1
ATOM 1977 C CA . LYS B 1 104 ? 16.797 16.375 -9.297 1 87.12 104 LYS B CA 1
ATOM 1978 C C . LYS B 1 104 ? 17.141 14.93 -8.961 1 87.12 104 LYS B C 1
ATOM 1980 O O . LYS B 1 104 ? 16.766 14.008 -9.695 1 87.12 104 LYS B O 1
ATOM 1985 N N . ASP B 1 105 ? 17.797 14.805 -7.77 1 92.44 105 ASP B N 1
ATOM 1986 C CA . ASP B 1 105 ? 18.141 13.453 -7.355 1 92.44 105 ASP B CA 1
ATOM 1987 C C . ASP B 1 105 ? 17.125 12.898 -6.363 1 92.44 105 ASP B C 1
ATOM 1989 O O . ASP B 1 105 ? 16.734 13.586 -5.418 1 92.44 105 ASP B O 1
ATOM 1993 N N . VAL B 1 106 ? 16.703 11.695 -6.648 1 93.62 106 VAL B N 1
ATOM 1994 C CA . VAL B 1 106 ? 15.836 11 -5.707 1 93.62 106 VAL B CA 1
ATOM 1995 C C . VAL B 1 106 ? 16.656 10.391 -4.582 1 93.62 106 VAL B C 1
ATOM 1997 O O . VAL B 1 106 ? 17.453 9.477 -4.82 1 93.62 106 VAL B O 1
ATOM 2000 N N . LEU B 1 107 ? 16.422 10.906 -3.379 1 92.81 107 LEU B N 1
ATOM 2001 C CA . LEU B 1 107 ? 17.172 10.461 -2.213 1 92.81 107 LEU B CA 1
ATOM 2002 C C . LEU B 1 107 ? 16.5 9.273 -1.543 1 92.81 107 LEU B C 1
ATOM 2004 O O . LEU B 1 107 ? 17.156 8.445 -0.909 1 92.81 107 LEU B O 1
ATOM 2008 N N . ALA B 1 108 ? 15.203 9.258 -1.601 1 92.94 108 ALA B N 1
ATOM 2009 C CA . ALA B 1 108 ? 14.414 8.172 -1.012 1 92.94 108 ALA B CA 1
ATOM 2010 C C . ALA B 1 108 ? 13.094 7.992 -1.749 1 92.94 108 ALA B C 1
ATOM 2012 O O . ALA B 1 108 ? 12.562 8.938 -2.334 1 92.94 108 ALA B O 1
ATOM 2013 N N . ARG B 1 109 ? 12.641 6.785 -1.759 1 95.5 109 ARG B N 1
ATOM 2014 C CA . ARG B 1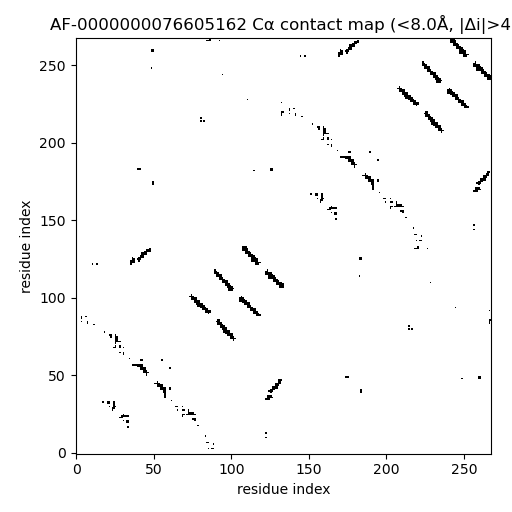 109 ? 11.359 6.41 -2.346 1 95.5 109 ARG B CA 1
ATOM 2015 C C . ARG B 1 109 ? 10.625 5.406 -1.463 1 95.5 109 ARG B C 1
ATOM 2017 O O . ARG B 1 109 ? 11.242 4.484 -0.921 1 95.5 109 ARG B O 1
ATOM 2024 N N . LEU B 1 110 ? 9.344 5.605 -1.262 1 96.75 110 LEU B N 1
ATOM 2025 C CA . LEU B 1 110 ? 8.555 4.684 -0.46 1 96.75 110 LEU B CA 1
ATOM 2026 C C . LEU B 1 110 ? 7.125 4.59 -0.989 1 96.75 110 LEU B C 1
ATOM 2028 O O . LEU B 1 110 ? 6.562 5.59 -1.441 1 96.75 110 LEU B O 1
ATOM 2032 N N . PHE B 1 111 ? 6.59 3.375 -0.971 1 98.38 111 PHE B N 1
ATOM 2033 C CA . PHE B 1 111 ? 5.141 3.229 -1.058 1 98.38 111 PHE B CA 1
ATOM 2034 C C . PHE B 1 111 ? 4.488 3.48 0.296 1 98.38 111 PHE B C 1
ATOM 2036 O O . PHE B 1 111 ? 4.957 2.98 1.32 1 98.38 111 PHE B O 1
ATOM 2043 N N . THR B 1 112 ? 3.457 4.266 0.278 1 98.31 112 THR B N 1
ATOM 2044 C CA . THR B 1 112 ? 2.762 4.598 1.517 1 98.31 112 THR B CA 1
ATOM 2045 C C . THR B 1 112 ? 1.257 4.402 1.361 1 98.31 112 THR B C 1
ATOM 2047 O O . THR B 1 112 ? 0.679 4.773 0.337 1 98.31 112 THR B O 1
ATOM 2050 N N . ILE B 1 113 ? 0.665 3.73 2.332 1 98.31 113 ILE B N 1
ATOM 2051 C CA . ILE B 1 113 ? -0.788 3.703 2.465 1 98.31 113 ILE B CA 1
ATOM 2052 C C . ILE B 1 113 ? -1.204 4.434 3.738 1 98.31 113 ILE B C 1
ATOM 2054 O O . ILE B 1 113 ? -0.741 4.102 4.832 1 98.31 113 ILE B O 1
ATOM 2058 N N . GLU B 1 114 ? -2.033 5.43 3.58 1 97.88 114 GLU B N 1
ATOM 2059 C CA . GLU B 1 114 ? -2.592 6.172 4.707 1 97.88 114 GLU B CA 1
ATOM 2060 C C . GLU B 1 114 ? -4.043 5.777 4.961 1 97.88 114 GLU B C 1
ATOM 2062 O O . GLU B 1 114 ? -4.828 5.629 4.02 1 97.88 114 GLU B O 1
ATOM 2067 N N . ASN B 1 115 ? -4.387 5.594 6.219 1 98 115 ASN B N 1
ATOM 2068 C CA . ASN B 1 115 ? -5.777 5.449 6.645 1 98 115 ASN B CA 1
ATOM 2069 C C . ASN B 1 115 ? -6.258 6.676 7.414 1 98 115 ASN B C 1
ATOM 2071 O O . ASN B 1 115 ? -5.668 7.055 8.43 1 98 115 ASN B O 1
ATOM 2075 N N . TRP B 1 116 ? -7.301 7.266 6.855 1 97.69 116 TRP B N 1
ATOM 2076 C CA . TRP B 1 116 ? -7.828 8.508 7.41 1 97.69 116 TRP B CA 1
ATOM 2077 C C . TRP B 1 116 ? -9.219 8.289 8 1 97.69 116 TRP B C 1
ATOM 2079 O O . TRP B 1 116 ? -10 7.48 7.496 1 97.69 116 TRP B O 1
ATOM 2089 N N . ARG B 1 117 ? -9.508 9.031 9.07 1 97.25 117 ARG B N 1
ATOM 2090 C CA . ARG B 1 117 ? -10.844 9.062 9.672 1 97.25 117 ARG B CA 1
ATOM 2091 C C . ARG B 1 117 ? -11.273 10.5 9.969 1 97.25 117 ARG B C 1
ATOM 2093 O O . ARG B 1 117 ? -10.461 11.32 10.398 1 97.25 117 ARG B O 1
ATOM 2100 N N . LEU B 1 118 ? -12.523 10.727 9.672 1 96.75 118 LEU B N 1
ATOM 2101 C CA . LEU B 1 118 ? -13.109 12.008 10.039 1 96.75 118 LEU B CA 1
ATOM 2102 C C . LEU B 1 118 ? -13.508 12.023 11.516 1 96.75 118 LEU B C 1
ATOM 2104 O O . LEU B 1 118 ? -14.422 11.297 11.922 1 96.75 118 LEU B O 1
ATOM 2108 N N . ILE B 1 119 ? -12.797 12.766 12.328 1 96.19 119 ILE B N 1
ATOM 2109 C CA . ILE B 1 119 ? -13.039 12.875 13.766 1 96.19 119 ILE B CA 1
ATOM 2110 C C . ILE B 1 119 ? -13.289 14.336 14.141 1 96.19 119 ILE B C 1
ATOM 2112 O O . ILE B 1 119 ? -12.414 15.188 13.961 1 96.19 119 ILE B O 1
ATOM 2116 N N . ASN B 1 120 ? -14.492 14.656 14.719 1 95.5 120 ASN B N 1
ATOM 2117 C CA . ASN B 1 120 ? -14.859 16.016 15.094 1 95.5 120 ASN B CA 1
ATOM 2118 C C . ASN B 1 120 ? -14.641 16.984 13.938 1 95.5 120 ASN B C 1
ATOM 2120 O O . ASN B 1 120 ? -14.016 18.031 14.102 1 95.5 120 ASN B O 1
ATOM 2124 N N . GLN B 1 121 ? -14.992 16.562 12.672 1 94.38 121 GLN B N 1
ATOM 2125 C CA . GLN B 1 121 ? -15.031 17.344 11.445 1 94.38 121 GLN B CA 1
ATOM 2126 C C . GLN B 1 121 ? -13.617 17.641 10.938 1 94.38 121 GLN B C 1
ATOM 2128 O O . GLN B 1 121 ? -13.422 18.562 10.133 1 94.38 121 GLN B O 1
ATOM 2133 N N . LYS B 1 122 ? -12.719 16.875 11.43 1 96.25 122 LYS B N 1
ATOM 2134 C CA . LYS B 1 122 ? -11.344 16.969 10.938 1 96.25 122 LYS B CA 1
ATOM 2135 C C . LYS B 1 122 ? -10.836 15.617 10.461 1 96.25 122 LYS B C 1
ATOM 2137 O O . LYS B 1 122 ? -11 14.609 11.148 1 96.25 122 LYS B O 1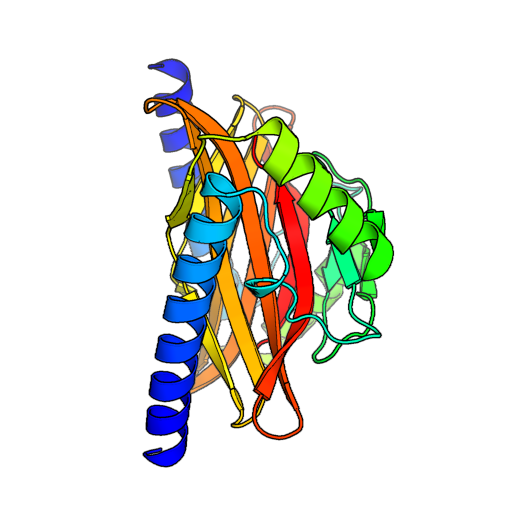
ATOM 2142 N N . TRP B 1 123 ? -10.289 15.594 9.297 1 97.62 123 TRP B N 1
ATOM 2143 C CA . TRP B 1 123 ? -9.664 14.367 8.805 1 97.62 123 TRP B CA 1
ATOM 2144 C C . TRP B 1 123 ? -8.328 14.125 9.508 1 97.62 123 TRP B C 1
ATOM 2146 O O . TRP B 1 123 ? -7.449 14.984 9.5 1 97.62 123 TRP B O 1
ATOM 2156 N N . MET B 1 124 ? -8.227 12.93 10.117 1 97.88 124 MET B N 1
ATOM 2157 C CA . MET B 1 124 ? -7.027 12.547 10.859 1 97.88 124 MET B CA 1
ATOM 2158 C C . MET B 1 124 ? -6.477 11.219 10.352 1 97.88 124 MET B C 1
ATOM 2160 O O . MET B 1 124 ? -7.238 10.312 10.016 1 97.88 124 MET B O 1
ATOM 2164 N N . ILE B 1 125 ? -5.16 11.133 10.289 1 97.75 125 ILE B N 1
ATOM 2165 C CA . ILE B 1 125 ? -4.539 9.852 9.953 1 97.75 125 ILE B CA 1
ATOM 2166 C C . ILE B 1 125 ? -4.582 8.93 11.164 1 97.75 125 ILE B C 1
ATOM 2168 O O . ILE B 1 125 ? -4.164 9.305 12.266 1 97.75 125 ILE B O 1
ATOM 2172 N N . VAL B 1 126 ? -5.07 7.711 10.961 1 97.44 126 VAL B N 1
ATOM 2173 C CA . VAL B 1 126 ? -5.191 6.773 12.078 1 97.44 126 VAL B CA 1
ATOM 2174 C C . VAL B 1 126 ? -4.082 5.727 11.992 1 97.44 126 VAL B C 1
ATOM 2176 O O . VAL B 1 126 ? -3.688 5.152 13.008 1 97.44 126 VAL B O 1
ATOM 2179 N N . ARG B 1 127 ? -3.604 5.445 10.812 1 97.75 127 ARG B N 1
ATOM 2180 C CA . ARG B 1 127 ? -2.539 4.473 10.602 1 97.75 127 ARG B CA 1
ATOM 2181 C C . ARG B 1 127 ? -1.882 4.668 9.234 1 97.75 127 ARG B C 1
ATOM 2183 O O . ARG B 1 127 ? -2.535 5.094 8.281 1 97.75 127 ARG B O 1
ATOM 2190 N N . GLU B 1 128 ? -0.652 4.309 9.18 1 97.5 128 GLU B N 1
ATOM 2191 C CA . GLU B 1 128 ? 0.081 4.309 7.922 1 97.5 128 GLU B CA 1
ATOM 2192 C C . GLU B 1 128 ? 0.873 3.018 7.742 1 97.5 128 GLU B C 1
ATOM 2194 O O . GLU B 1 128 ? 1.295 2.402 8.727 1 97.5 128 GLU B O 1
ATOM 2199 N N . THR B 1 129 ? 0.995 2.619 6.551 1 97.62 129 THR B N 1
ATOM 2200 C CA . THR B 1 129 ? 1.938 1.592 6.125 1 97.62 129 THR B CA 1
ATOM 2201 C C . THR B 1 129 ? 3.002 2.182 5.203 1 97.62 129 THR B C 1
ATOM 2203 O O . THR B 1 129 ? 2.68 2.881 4.242 1 97.62 129 THR B O 1
ATOM 2206 N N . GLU B 1 130 ? 4.23 1.918 5.539 1 97.31 130 GLU B N 1
ATOM 2207 C CA . GLU B 1 130 ? 5.336 2.424 4.73 1 97.31 130 GLU B CA 1
ATOM 2208 C C . GLU B 1 130 ? 6.23 1.288 4.25 1 97.31 130 GLU B C 1
ATOM 2210 O O . GLU B 1 130 ? 6.629 0.426 5.035 1 97.31 130 GLU B O 1
ATOM 2215 N N . GLU B 1 131 ? 6.496 1.308 2.936 1 97.5 131 GLU B N 1
ATOM 2216 C CA . GLU B 1 131 ? 7.32 0.323 2.242 1 97.5 131 GLU B CA 1
ATOM 2217 C C . GLU B 1 131 ? 8.438 0.997 1.45 1 97.5 131 GLU B C 1
ATOM 2219 O O . GLU B 1 131 ? 8.234 1.386 0.297 1 97.5 131 GLU B O 1
ATOM 2224 N N . PRO B 1 132 ? 9.633 1.12 2.111 1 95.56 132 PRO B N 1
ATOM 2225 C CA . PRO B 1 132 ? 10.758 1.709 1.384 1 95.56 132 PRO B CA 1
ATOM 2226 C C . PRO B 1 132 ? 11.164 0.893 0.158 1 95.56 132 PRO B C 1
ATOM 2228 O O . PRO B 1 132 ? 11.133 -0.34 0.195 1 95.56 132 PRO B O 1
ATOM 2231 N N . ILE B 1 133 ? 11.453 1.545 -0.93 1 93.94 133 ILE B N 1
ATOM 2232 C CA . ILE B 1 133 ? 11.914 0.938 -2.176 1 93.94 133 ILE B CA 1
ATOM 2233 C C . ILE B 1 133 ? 13.43 1.089 -2.293 1 93.94 133 ILE B C 1
ATOM 2235 O O . ILE B 1 133 ? 14.102 0.237 -2.883 1 93.94 133 ILE B O 1
ATOM 2239 N N . SER B 1 134 ? 13.992 2.184 -1.956 1 79.62 134 SER B N 1
ATOM 2240 C CA . SER B 1 134 ? 15.43 2.449 -1.979 1 79.62 134 SER B CA 1
ATOM 2241 C C . SER B 1 134 ? 16.031 2.383 -0.577 1 79.62 134 SER B C 1
ATOM 2243 O O . SER B 1 134 ? 15.32 2.564 0.415 1 79.62 134 SER B O 1
#

Nearest PDB structures (foldseek):
  1gy6-assembly1_B  TM=7.554E-01  e=4.863E-05  Rattus norvegicus
  1ar0-assembly1_B  TM=7.787E-01  e=2.297E-04  Rattus norvegicus
  1jb2-assembly1_B  TM=7.591E-01  e=2.439E-04  Rattus norvegicus
  1ask-assembly1_B  TM=7.472E-01  e=4.431E-04  Rattus norvegicus
  1u5o-assembly1_B  TM=6.862E-01  e=2.164E-04  Rattus norvegicus

Radius of gyration: 19.02 Å; Cα contacts (8 Å, |Δi|>4): 538; chains: 2; bounding box: 45×50×39 Å

Solvent-accessible surface area (backbone atoms only — not comparable to full-atom values): 14018 Å² total; per-residue (Å²): 111,69,64,56,52,51,48,50,52,53,49,52,52,52,50,51,48,50,54,52,36,46,42,50,17,22,65,69,56,54,58,73,81,62,69,44,61,39,87,78,16,36,34,40,40,36,56,80,75,65,57,78,57,51,76,34,45,40,71,54,44,52,52,51,48,52,51,48,29,60,73,41,55,74,28,41,71,44,77,40,83,69,44,80,45,71,57,52,95,48,31,36,40,37,38,31,36,40,32,36,34,46,96,91,38,76,77,40,36,28,44,35,40,41,34,34,33,55,54,96,91,36,79,25,35,32,30,35,38,38,38,56,49,103,110,69,63,57,50,51,48,50,52,52,49,52,52,51,51,51,49,49,55,51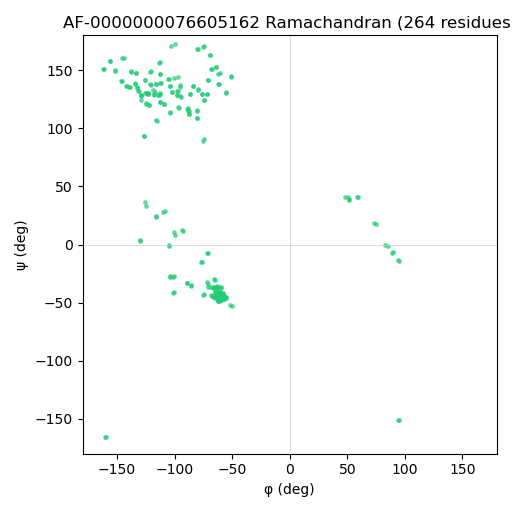,37,46,44,51,16,22,65,71,58,55,57,73,81,61,68,43,61,39,87,79,16,38,34,40,39,36,59,80,75,68,57,78,58,50,76,36,45,41,70,54,44,51,52,51,47,52,51,48,29,61,73,41,56,74,28,41,71,44,78,40,82,68,44,80,44,70,55,50,94,48,31,36,40,36,37,29,36,40,31,38,33,45,95,91,38,76,78,40,35,27,43,35,40,40,32,34,34,55,52,96,91,36,78,26,35,32,30,35,39,38,39,56,50,105

Secondary structure (DSSP, 8-state):
-HHHHHHHHHHHHHHHHHHHHHHHHHHH---GGG--EEEEEEEEEPPSSSPPPEEEEHHHHHHHHHHHHHHTTT-EEEEEEEEEEEEETTEEEEEEEEEEEETTEEEEEEEEEEEEEEETTEEEEEEEEEEE--/-HHHHHHHHHHHHHHHHHHHHHHHHHHH---GGG--EEEEEEEEEPPSTTPPPEEEEHHHHHHHHHHHHHHTTT-EEEEEEEEEEEEETTEEEEEEEEEEEETTEEEEEEEEEEEEEEETTEEEEEEEEEEE--

Sequence (268 aa):
MLELQNRLYEFTKMHDEFISDWNDAMSSGDTSSVDRMTEDYYVAFFNSGNDKPTFFTKKEALNGMEQSVKHFIGANKRFENRVIRLRNNEAAVVFYEQLIVKDKDVLARLFTIENWRLINQKWMIVRETEEPISMLELQNRLYEFTKMHDEFISDWNDAMSSGDTSSVDRMTEDYYVAFFNSGNDKPTFFTKKEALNGMEQSVKHFIGANKRFENRVIRLRNNEAAVVFYEQLIVKDKDVLARLFTIENWRLINQKWMIVRETEEPIS

Foldseek 3Di:
DVLVVVLQVVVVVVVVVLLVLQQVCLAPLDCVSNLQADQQEWEFEDEPDPDGTDIDGSVRVVVVSSVVSVVLRQWGKDWAPKDKDAPDSFKIKIWTWIFTDDPNDTPWIWIKIWIWGQDPNDIGTRYMYIGTDD/DVLVVVLQVVVVVVVVVLLVLQQVCLAPLDCVSNLQADQQEKEFEDEPDPDGTDIDGSVRVVVVSSVVSVVLRQWGKDWAPKDKDAPDSFKIKIWTWIFTDDPNDTPWIWIKIWIWGQDPNDIGTRYMYIGTDD

InterPro domains:
  IPR032710 NTF2-like domain superfamily [SSF54427] (18-128)